Protein 4Y9M (pdb70)

Solvent-accessible surface area: 12572 Å² total; per-residue (Å²): 157,54,83,38,44,58,4,132,99,0,36,149,52,117,18,18,33,4,11,0,21,0,5,9,30,6,179,37,60,81,36,45,0,1,24,3,41,12,15,22,115,26,103,218,130,32,81,30,142,24,123,135,10,31,80,74,0,71,200,37,59,24,7,12,51,1,4,56,41,10,4,124,75,0,19,141,15,0,19,73,63,16,63,53,2,79,101,30,8,33,0,7,4,79,10,10,39,63,0,2,105,68,48,36,1,5,92,11,0,133,82,3,36,84,38,10,63,137,71,28,10,27,0,17,0,21,4,40,19,155,15,0,84,100,43,64,149,59,8,62,136,0,5,95,51,1,52,90,43,36,0,79,0,0,0,29,110,32,30,54,44,166,71,13,21,41,72,2,129,136,9,115,7,32,8,0,10,0,62,90,38,54,0,47,126,7,66,141,56,128,118,5,11,118,54,2,62,26,5,28,112,4,4,78,145,44,134,15,53,6,7,0,38,17,0,87,52,72,105,17,76,79,51,1,30,83,80,52,4,50,40,1,10,5,119,62,32,15,140,28,24,50,45,142,47,0,28,71,36,4,70,83,32,74,73,160

B-factor: mean 22.22, std 8.33, range [10.98, 73.16]

Secondary structure (DSSP, 8-state):
--HHHHHHHHHHTT-EEEEEEEEEETT--S--EEEEEEEEEETTTEEE-GGGTHHHHHHHT-HHHHHHHHH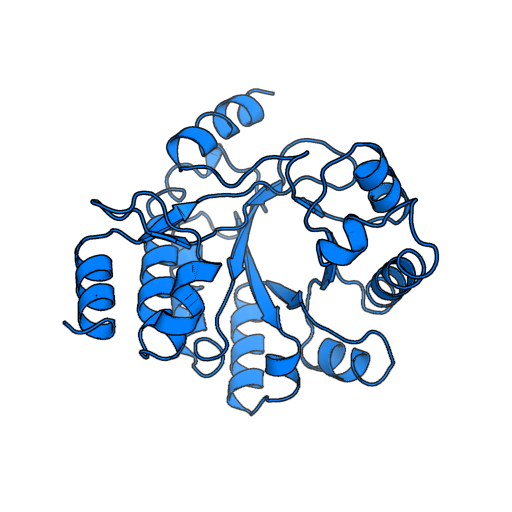HHHHHHHTT-GGGS-TTEEEEEE--TGGGGSSHHHHHHHHHHHTS-TTSEEEEEEEEHHHHHT--HHHHHHHHHHHHHT-EEEEES---SHHHHHHHHHTT--EEEEPHHHHTTTTT-HHHHHHHHHHHHHHHHHT-EEEE----SHHHHHHHHHTT--EE-STTT---B-HHHHHHHHHHHHH-

GO terms:
  GO:0071111 cyclic-guanylate-specific phosphodiesterase activity (F, IDA)

CATH classification: 3.20.20.450

Structure (mmCIF, N/CA/C/O backbone):
data_4Y9M
#
_entry.id   4Y9M
#
_cell.length_a   64.340
_cell.length_b   64.340
_cell.length_c   134.000
_cell.angle_alpha   90.00
_cell.angle_beta   90.00
_cell.angle_gamma   90.00
#
_symmetry.space_group_name_H-M   'P 43 21 2'
#
loop_
_entity.id
_entity.type
_entity.pdbx_description
1 polymer PA3825-EAL
2 non-polymer 'PHOSPHATE ION'
3 water water
#
loop_
_atom_site.group_PDB
_atom_site.id
_atom_site.type_symbol
_atom_site.label_atom_id
_atom_site.label_alt_id
_atom_site.label_comp_id
_atom_site.label_asym_id
_atom_site.label_entity_id
_atom_site.label_seq_id
_atom_site.pdbx_PDB_ins_code
_atom_site.Cartn_x
_atom_site.Cartn_y
_atom_site.Cartn_z
_atom_site.occupancy
_atom_site.B_iso_or_equiv
_atom_site.auth_seq_id
_atom_site.auth_comp_id
_atom_site.auth_asym_id
_atom_site.auth_atom_id
_atom_site.pdbx_PDB_model_num
ATOM 1 N N . ALA A 1 5 ? -40.302 33.378 31.857 1.00 47.13 5 ALA A N 1
ATOM 2 C CA . ALA A 1 5 ? -38.783 33.431 31.945 1.00 45.78 5 ALA A CA 1
ATOM 3 C C . ALA A 1 5 ? -38.149 32.350 31.083 1.00 45.35 5 ALA A C 1
ATOM 4 O O . ALA A 1 5 ? -38.342 31.138 31.339 1.00 41.69 5 ALA A O 1
ATOM 6 N N . SER A 1 6 ? -37.391 32.770 30.073 1.00 38.66 6 SER A N 1
ATOM 7 C CA . SER A 1 6 ? -36.863 31.838 29.106 1.00 35.76 6 SER A CA 1
ATOM 8 C C . SER A 1 6 ? -35.374 31.924 29.235 1.00 32.92 6 SER A C 1
ATOM 9 O O . SER A 1 6 ? -34.803 32.948 28.884 1.00 31.35 6 SER A O 1
ATOM 12 N N . PRO A 1 7 ? -34.742 30.850 29.729 1.00 27.98 7 PRO A N 1
ATOM 13 C CA . PRO A 1 7 ? -33.302 30.753 29.734 1.00 26.65 7 PRO A CA 1
ATOM 14 C C . PRO A 1 7 ? -32.671 31.034 28.368 1.00 22.88 7 PRO A C 1
ATOM 15 O O . PRO A 1 7 ? -31.648 31.726 28.267 1.00 21.82 7 PRO A O 1
ATOM 19 N N . SER A 1 8 ? -33.280 30.525 27.291 1.00 22.37 8 SER A N 1
ATOM 20 C CA . SER A 1 8 ? -32.737 30.742 25.951 1.00 20.62 8 SER A CA 1
ATOM 21 C C . SER A 1 8 ? -32.848 32.207 25.561 1.00 21.51 8 SER A C 1
ATOM 22 O O . SER A 1 8 ? -31.902 32.735 24.985 1.00 21.35 8 SER A O 1
ATOM 25 N N . SER A 1 9 ? -33.962 32.867 25.881 1.00 24.75 9 SER A N 1
ATOM 26 C CA . SER A 1 9 ? -34.029 34.325 25.574 1.00 26.23 9 SER A CA 1
ATOM 27 C C . SER A 1 9 ? -33.042 35.146 26.434 1.00 25.58 9 SER A C 1
ATOM 28 O O . SER A 1 9 ? -32.483 36.131 25.959 1.00 24.75 9 SER A O 1
ATOM 31 N N . GLU A 1 10 ? -32.832 34.732 27.670 1.00 24.19 10 GLU A N 1
ATOM 32 C CA . GLU A 1 10 ? -31.808 35.340 28.539 1.00 22.79 10 GLU A CA 1
ATOM 33 C C . GLU A 1 10 ? -30.411 35.220 27.946 1.00 21.41 10 GLU A C 1
ATOM 34 O O . GLU A 1 10 ? -29.657 36.179 27.955 1.00 20.09 10 GLU A O 1
ATOM 40 N N . LEU A 1 11 ? -30.065 34.067 27.376 1.00 18.82 11 LEU A N 1
ATOM 41 C CA . LEU A 1 11 ? -28.759 33.963 26.745 1.00 19.06 11 LEU A CA 1
ATOM 42 C C . LEU A 1 11 ? -28.628 34.895 25.541 1.00 18.86 11 LEU A C 1
ATOM 43 O O . LEU A 1 11 ? -27.588 35.513 25.344 1.00 18.63 11 LEU A O 1
ATOM 48 N N . ARG A 1 12 ? -29.717 35.009 24.754 1.00 20.54 12 ARG A N 1
ATOM 49 C CA . ARG A 1 12 ? -29.715 35.920 23.577 1.00 20.72 12 ARG A CA 1
ATOM 50 C C . ARG A 1 12 ? -29.583 37.394 24.035 1.00 20.25 12 ARG A C 1
ATOM 51 O O . ARG A 1 12 ? -28.810 38.140 23.433 1.00 20.80 12 ARG A O 1
ATOM 59 N N . ARG A 1 13 ? -30.252 37.730 25.120 1.00 21.32 13 ARG A N 1
ATOM 60 C CA . ARG A 1 13 ? -30.194 39.103 25.709 1.00 21.47 13 ARG A CA 1
ATOM 61 C C . ARG A 1 13 ? -28.764 39.407 26.129 1.00 22.73 13 ARG A C 1
ATOM 62 O O . ARG A 1 13 ? -28.209 40.479 25.809 1.00 24.50 13 ARG A O 1
ATOM 70 N N . ALA A 1 14 ? -28.186 38.481 26.861 1.00 19.60 14 ALA A N 1
ATOM 71 C CA . ALA A 1 14 ? -26.823 38.604 27.302 1.00 17.74 14 ALA A CA 1
ATOM 72 C C . ALA A 1 14 ? -25.844 38.810 26.145 1.00 18.69 14 ALA A C 1
ATOM 73 O O . ALA A 1 14 ? -24.963 39.633 26.237 1.00 20.59 14 ALA A O 1
ATOM 75 N N . LEU A 1 15 ? -25.995 38.023 25.075 1.00 18.00 15 LEU A N 1
ATOM 76 C CA . LEU A 1 15 ? -25.101 38.093 23.904 1.00 19.12 15 LEU A CA 1
ATOM 77 C C . LEU A 1 15 ? -25.219 39.465 23.239 1.00 21.48 15 LEU A C 1
ATOM 78 O O . LEU A 1 15 ? -24.230 40.103 22.995 1.00 24.01 15 LEU A O 1
ATOM 83 N N . GLU A 1 16 ? -26.450 39.939 23.085 1.00 22.10 16 GLU A N 1
ATOM 84 C CA . GLU A 1 16 ? -26.699 41.265 22.491 1.00 27.13 16 GLU A CA 1
ATOM 85 C C . GLU A 1 16 ? -26.123 42.402 23.355 1.00 26.59 16 GLU A C 1
ATOM 86 O O . GLU A 1 16 ? -25.644 43.411 22.826 1.00 30.58 16 GLU A O 1
ATOM 92 N N . ALA A 1 17 ? -26.147 42.223 24.664 1.00 25.85 17 ALA A N 1
ATOM 93 C CA . ALA A 1 17 ? -25.633 43.182 25.609 1.00 23.78 17 ALA A CA 1
ATOM 94 C C . ALA A 1 17 ? -24.108 43.045 25.867 1.00 23.44 17 ALA A C 1
ATOM 95 O O . ALA A 1 17 ? -23.634 43.726 26.770 1.00 25.69 17 ALA A O 1
ATOM 97 N N . ASN A 1 18 ? -23.407 42.153 25.157 1.00 23.58 18 ASN A N 1
ATOM 98 C CA . ASN A 1 18 ? -21.959 41.979 25.236 1.00 25.49 18 ASN A CA 1
ATOM 99 C C . ASN A 1 18 ? -21.531 41.574 26.639 1.00 24.67 18 ASN A C 1
ATOM 100 O O . ASN A 1 18 ? -20.570 42.059 27.159 1.00 24.81 18 ASN A O 1
ATOM 105 N N . GLU A 1 19 ? -22.295 40.683 27.244 1.00 20.93 19 GLU A N 1
ATOM 106 C CA . GLU A 1 19 ? -21.935 40.195 28.581 1.00 19.82 19 GLU A CA 1
ATOM 107 C C . GLU A 1 19 ? -21.019 38.973 28.577 1.00 20.01 19 GLU A C 1
ATOM 108 O O . GLU A 1 19 ? -20.565 38.566 29.651 1.00 19.84 19 GLU A O 1
ATOM 114 N N . PHE A 1 20 ? -20.789 38.360 27.420 1.00 18.61 20 PHE A N 1
ATOM 115 C CA . PHE A 1 20 ? -19.852 37.252 27.294 1.00 17.53 20 PHE A CA 1
ATOM 116 C C . PHE A 1 20 ? -18.493 37.835 26.937 1.00 18.73 20 PHE A C 1
ATOM 117 O O . PHE A 1 20 ? -18.347 38.474 25.888 1.00 21.60 20 PHE A O 1
ATOM 125 N N . ILE A 1 21 ? -17.534 37.655 27.844 1.00 16.85 21 ILE A N 1
ATOM 126 C CA . ILE A 1 21 ? -16.229 38.321 27.836 1.00 17.84 21 ILE A CA 1
ATOM 127 C C . ILE A 1 21 ? -15.109 37.288 27.713 1.00 16.62 21 ILE A C 1
ATOM 128 O O . ILE A 1 21 ? -15.128 36.241 28.363 1.00 16.80 21 ILE A O 1
ATOM 133 N N . PRO A 1 22 ? -14.097 37.544 26.887 1.00 14.17 22 PRO A N 1
ATOM 134 C CA . PRO A 1 22 ? -12.951 36.684 26.880 1.00 14.20 22 PRO A CA 1
ATOM 135 C C . PRO A 1 22 ? -12.040 36.882 28.083 1.00 14.03 22 PRO A C 1
ATOM 136 O O . PRO A 1 22 ? -11.738 38.035 28.468 1.00 16.03 22 PRO A O 1
ATOM 140 N N . TYR A 1 23 ? -11.682 35.786 28.709 1.00 12.62 23 TYR A N 1
ATOM 141 C CA . TYR A 1 23 ? -10.653 35.781 29.748 1.00 14.94 23 TYR A CA 1
ATOM 142 C C . TYR A 1 23 ? -9.487 34.997 29.161 1.00 14.91 23 TYR A C 1
ATOM 143 O O . TYR A 1 23 ? -9.705 34.024 28.393 1.00 15.96 23 TYR A O 1
ATOM 152 N N . TYR A 1 24 ? -8.285 35.403 29.459 1.00 13.20 24 TYR A N 1
ATOM 153 C CA . TYR A 1 24 ? -7.077 34.930 28.820 1.00 12.73 24 TYR A CA 1
ATOM 154 C C . TYR A 1 24 ? -6.192 34.206 29.832 1.00 13.32 24 TYR A C 1
ATOM 155 O O . TYR A 1 24 ? -5.700 34.793 30.810 1.00 14.99 24 TYR A O 1
ATOM 164 N N . GLN A 1 25 ? -5.968 32.921 29.584 1.00 13.07 25 GLN A N 1
ATOM 165 C CA . GLN A 1 25 ? -5.134 32.113 30.450 1.00 14.52 25 GLN A CA 1
ATOM 166 C C . GLN A 1 25 ? -3.805 31.852 29.788 1.00 14.90 25 GLN A C 1
ATOM 167 O O . GLN A 1 25 ? -3.744 31.235 28.702 1.00 13.17 25 GLN A O 1
ATOM 173 N N . PRO A 1 26 ? -2.698 32.217 30.447 1.00 13.33 26 PRO A N 1
ATOM 174 C CA . PRO A 1 26 ? -1.406 32.120 29.782 1.00 14.47 26 PRO A CA 1
ATOM 175 C C . PRO A 1 26 ? -0.883 30.670 29.638 1.00 15.00 26 PRO A C 1
ATOM 176 O O . PRO A 1 26 ? -1.121 29.805 30.516 1.00 14.72 26 PRO A O 1
ATOM 180 N N A LEU A 1 27 ? -0.184 30.408 28.531 0.50 14.93 27 LEU A N 1
ATOM 181 N N B LEU A 1 27 ? -0.135 30.453 28.553 0.50 13.98 27 LEU A N 1
ATOM 182 C CA A LEU A 1 27 ? 0.569 29.175 28.345 0.50 16.02 27 LEU A CA 1
ATOM 183 C CA B LEU A 1 27 ? 0.568 29.220 28.258 0.50 14.24 27 LEU A CA 1
ATOM 184 C C A LEU A 1 27 ? 2.050 29.473 28.376 0.50 15.45 27 LEU A C 1
ATOM 185 C C B LEU A 1 27 ? 2.063 29.479 28.360 0.50 14.56 27 LEU A C 1
ATOM 186 O O A LEU A 1 27 ? 2.513 30.441 27.728 0.50 15.54 27 LEU A O 1
ATOM 187 O O B LEU A 1 27 ? 2.554 30.451 27.744 0.50 14.88 27 LEU A O 1
ATOM 196 N N . SER A 1 28 ? 2.782 28.639 29.112 1.00 14.83 28 SER A N 1
ATOM 197 C CA . SER A 1 28 ? 4.223 28.759 29.319 1.00 16.85 28 SER A CA 1
ATOM 198 C C . SER A 1 28 ? 4.946 27.591 28.690 1.00 15.85 28 SER A C 1
ATOM 199 O O . SER A 1 28 ? 4.411 26.479 28.600 1.00 14.11 28 SER A O 1
ATOM 202 N N . PRO A 1 29 ? 6.189 27.816 28.210 1.00 15.39 29 PRO A N 1
ATOM 203 C CA . PRO A 1 29 ? 6.952 26.662 27.773 1.00 16.97 29 PRO A CA 1
ATOM 204 C C . PRO A 1 29 ? 7.252 25.721 28.898 1.00 17.95 29 PRO A C 1
ATOM 205 O O . PRO A 1 29 ? 7.414 26.145 30.045 1.00 20.07 29 PRO A O 1
ATOM 209 N N . GLY A 1 30 ? 7.347 24.432 28.580 1.00 19.55 30 GLY A N 1
ATOM 210 C CA . GLY A 1 30 ? 7.676 23.450 29.623 1.00 20.73 30 GLY A CA 1
ATOM 211 C C . GLY A 1 30 ? 8.964 23.765 30.355 1.00 21.70 30 GLY A C 1
ATOM 212 O O . GLY A 1 30 ? 9.027 23.585 31.561 1.00 23.45 30 GLY A O 1
ATOM 213 N N . GLN A 1 31 ? 9.929 24.296 29.622 1.00 22.15 31 GLN A N 1
ATOM 214 C CA . GLN A 1 31 ? 11.251 24.679 30.203 1.00 25.27 31 GLN A CA 1
ATOM 215 C C . GLN A 1 31 ? 11.285 26.113 30.772 1.00 27.14 31 GLN A C 1
ATOM 216 O O . GLN A 1 31 ? 12.356 26.588 31.156 1.00 29.59 31 GLN A O 1
ATOM 222 N N . GLY A 1 32 ? 10.129 26.747 30.894 1.00 26.93 32 GLY A N 1
ATOM 223 C CA . GLY A 1 32 ? 10.024 28.085 31.441 1.00 25.63 32 GLY A CA 1
ATOM 224 C C . GLY A 1 32 ? 10.322 29.146 30.411 1.00 27.23 32 GLY A C 1
ATOM 225 O O . GLY A 1 32 ? 10.691 28.859 29.263 1.00 33.27 32 GLY A O 1
ATOM 226 N N . GLY A 1 33 ? 10.074 30.380 30.804 1.00 26.99 33 GLY A N 1
ATOM 227 C CA . GLY A 1 33 ? 10.343 31.521 29.967 1.00 26.92 33 GLY A CA 1
ATOM 228 C C . GLY A 1 33 ? 9.075 32.301 29.724 1.00 23.99 33 GLY A C 1
ATOM 229 O O . GLY A 1 33 ? 8.065 32.122 30.341 1.00 25.77 33 GLY A O 1
ATOM 230 N N . ARG A 1 34 ? 9.206 33.219 28.793 1.00 25.50 34 ARG A N 1
ATOM 231 C CA . ARG A 1 34 ? 8.162 34.080 28.385 1.00 25.09 34 ARG A CA 1
ATOM 232 C C . ARG A 1 34 ? 6.936 33.261 27.928 1.00 22.35 34 ARG A C 1
ATOM 233 O O . ARG A 1 34 ? 7.088 32.192 27.290 1.00 21.66 34 ARG A O 1
ATOM 241 N N . TRP A 1 35 ? 5.743 33.780 28.213 1.00 19.94 35 TRP A N 1
ATOM 242 C CA . TRP A 1 35 ? 4.501 33.133 27.697 1.00 18.58 35 TRP A CA 1
ATOM 243 C C . TRP A 1 35 ? 4.548 32.978 26.190 1.00 17.98 35 TRP A C 1
ATOM 244 O O . TRP A 1 35 ? 5.024 33.857 25.485 1.00 19.95 35 TRP A O 1
ATOM 255 N N . ILE A 1 36 ? 4.032 31.845 25.720 1.00 17.80 36 ILE A N 1
ATOM 256 C CA . ILE A 1 36 ? 4.032 31.550 24.299 1.00 17.82 36 ILE A CA 1
ATOM 257 C C . ILE A 1 36 ? 2.631 31.588 23.716 1.00 17.12 36 ILE A C 1
ATOM 258 O O . ILE A 1 36 ? 2.452 31.386 22.517 1.00 17.07 36 ILE A O 1
ATOM 263 N N . GLY A 1 37 ? 1.638 31.870 24.545 1.00 16.05 37 GLY A N 1
ATOM 264 C CA . GLY A 1 37 ? 0.269 31.950 24.054 1.00 15.77 37 GLY A CA 1
ATOM 265 C C . GLY A 1 37 ? -0.700 32.185 25.160 1.00 14.39 37 GLY A C 1
ATOM 266 O O . GLY A 1 37 ? -0.294 32.322 26.336 1.00 14.17 37 GLY A O 1
ATOM 267 N N . VAL A 1 38 ? -1.955 32.209 24.769 1.00 13.50 38 VAL A N 1
ATOM 268 C CA . VAL A 1 38 ? -3.093 32.214 25.716 1.00 14.15 38 VAL A CA 1
ATOM 269 C C . VAL A 1 38 ? -4.166 31.250 25.271 1.00 14.66 38 VAL A C 1
ATOM 270 O O . VAL A 1 38 ? -4.330 31.018 24.046 1.00 13.76 38 VAL A O 1
ATOM 274 N N A GLU A 1 39 ? -4.939 30.746 26.224 0.50 12.68 39 GLU A N 1
ATOM 275 N N B GLU A 1 39 ? -4.908 30.697 26.231 0.50 12.74 39 GLU A N 1
ATOM 276 C CA A GLU A 1 39 ? -6.160 30.040 25.937 0.50 13.53 39 GLU A CA 1
ATOM 277 C CA B GLU A 1 39 ? -6.171 30.035 25.982 0.50 13.64 39 GLU A CA 1
ATOM 278 C C A GLU A 1 39 ? -7.306 30.969 26.363 0.50 12.85 39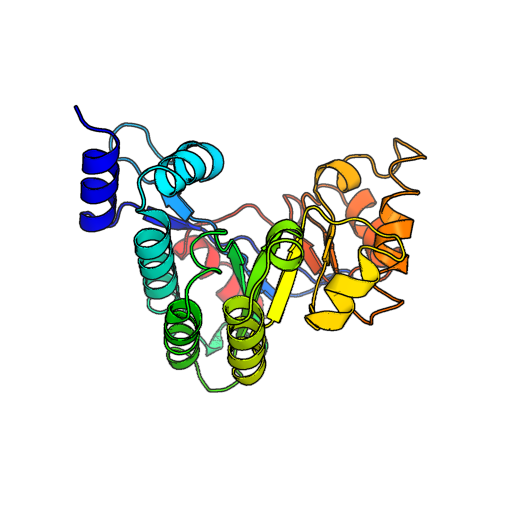 GLU A C 1
ATOM 279 C C B GLU A 1 39 ? -7.212 31.114 26.275 0.50 12.66 39 GLU A C 1
ATOM 280 O O A GLU A 1 39 ? -7.340 31.476 27.516 0.50 12.98 39 GLU A O 1
ATOM 281 O O B GLU A 1 39 ? -7.062 31.899 27.251 0.50 11.91 39 GLU A O 1
ATOM 292 N N . VAL A 1 40 ? -8.243 31.169 25.455 1.00 12.91 40 VAL A N 1
ATOM 293 C CA . VAL A 1 40 ? -9.353 32.044 25.656 1.00 13.97 40 VAL A CA 1
ATOM 294 C C . VAL A 1 40 ? -10.520 31.297 26.276 1.00 15.35 40 VAL A C 1
ATOM 295 O O . VAL A 1 40 ? -10.964 30.208 25.765 1.00 16.35 40 VAL A O 1
ATOM 299 N N A LEU A 1 41 ? -11.044 31.819 27.380 0.50 15.18 41 LEU A N 1
ATOM 300 N N B LEU A 1 41 ? -11.016 31.842 27.384 0.50 14.65 41 LEU A N 1
ATOM 301 C CA A LEU A 1 41 ? -12.162 31.194 28.095 0.50 17.98 41 LEU A CA 1
ATOM 302 C CA B LEU A 1 41 ? -12.150 31.303 28.120 0.50 16.91 41 LEU A CA 1
ATOM 303 C C A LEU A 1 41 ? -13.300 32.204 28.157 0.50 16.26 41 LEU A C 1
ATOM 304 C C B LEU A 1 41 ? -13.300 32.295 27.955 0.50 16.18 41 LEU A C 1
ATOM 305 O O A LEU A 1 41 ? -13.078 33.355 28.531 0.50 14.70 41 LEU A O 1
ATOM 306 O O B LEU A 1 41 ? -13.091 33.531 27.894 0.50 14.47 41 LEU A O 1
ATOM 315 N N . MET A 1 42 ? -14.516 31.784 27.809 1.00 15.30 42 MET A N 1
ATOM 316 C CA . MET A 1 42 ? -15.682 32.625 27.786 1.00 16.09 42 MET A CA 1
ATOM 317 C C . MET A 1 42 ? -16.311 32.759 29.186 1.00 18.02 42 MET A C 1
ATOM 318 O O . MET A 1 42 ? -16.877 31.757 29.674 1.00 20.30 42 MET A O 1
ATOM 323 N N . ARG A 1 43 ? -16.280 33.952 29.766 1.00 15.41 43 ARG A N 1
ATOM 324 C CA . ARG A 1 43 ? -17.022 34.206 31.006 1.00 16.66 43 ARG A CA 1
ATOM 325 C C . ARG A 1 43 ? -18.246 35.038 30.756 1.00 17.78 43 ARG A C 1
ATOM 326 O O . ARG A 1 43 ? -18.331 35.802 29.788 1.00 17.52 43 ARG A O 1
ATOM 334 N N . TRP A 1 44 ? -19.221 34.911 31.643 1.00 16.45 44 TRP A N 1
ATOM 335 C CA . TRP A 1 44 ? -20.414 35.741 31.607 1.00 16.40 44 TRP A CA 1
ATOM 336 C C . TRP A 1 44 ? -20.347 36.722 32.723 1.00 16.59 44 TRP A C 1
ATOM 337 O O . TRP A 1 44 ? -20.389 36.346 33.909 1.00 16.79 44 TRP A O 1
ATOM 348 N N . ARG A 1 45 ? -20.235 37.990 32.381 1.00 16.68 45 ARG A N 1
ATOM 349 C CA . ARG A 1 45 ? -20.200 39.039 33.365 1.00 17.38 45 ARG A CA 1
ATOM 350 C C . ARG A 1 45 ? -21.613 39.477 33.528 1.00 19.09 45 ARG A C 1
ATOM 351 O O . ARG A 1 45 ? -22.135 40.348 32.801 1.00 18.81 45 ARG A O 1
ATOM 359 N N . HIS A 1 46 ? -22.277 38.828 34.468 1.00 18.11 46 HIS A N 1
ATOM 360 C CA . HIS A 1 46 ? -23.693 39.015 34.681 1.00 18.99 46 HIS A CA 1
ATOM 361 C C . HIS A 1 46 ? -23.866 40.138 35.686 1.00 19.92 46 HIS A C 1
ATOM 362 O O . HIS A 1 46 ? -23.237 40.175 36.728 1.00 19.62 46 HIS A O 1
ATOM 369 N N . PRO A 1 47 ? -24.700 41.093 35.342 1.00 23.57 47 PRO A N 1
ATOM 370 C CA . PRO A 1 47 ? -24.783 42.273 36.209 1.00 24.98 47 PRO A CA 1
ATOM 371 C C . PRO A 1 47 ? -25.246 42.044 37.642 1.00 25.78 47 PRO A C 1
ATOM 372 O O . PRO A 1 47 ? -24.962 42.861 38.519 1.00 27.31 47 PRO A O 1
ATOM 376 N N . ARG A 1 48 ? -26.055 41.013 37.857 1.00 23.86 48 ARG A N 1
ATOM 377 C CA . ARG A 1 48 ? -26.552 40.639 39.189 1.00 25.86 48 ARG A CA 1
ATOM 378 C C . ARG A 1 48 ? -25.775 39.489 39.855 1.00 23.89 48 ARG A C 1
ATOM 379 O O . ARG A 1 48 ? -25.508 39.524 41.046 1.00 26.48 48 ARG A O 1
ATOM 387 N N . GLU A 1 49 ? -25.437 38.454 39.082 1.00 21.64 49 GLU A N 1
ATOM 388 C CA . GLU A 1 49 ? -24.776 37.267 39.611 1.00 21.38 49 GLU A CA 1
ATOM 389 C C . GLU A 1 49 ? -23.265 37.423 39.755 1.00 20.54 49 GLU A C 1
ATOM 390 O O . GLU A 1 49 ? -22.593 36.641 40.449 1.00 19.92 49 GLU A O 1
ATOM 396 N N . GLY A 1 50 ? -22.691 38.378 39.042 1.00 19.40 50 GLY A N 1
ATOM 397 C CA . GLY A 1 50 ? -21.267 38.490 38.930 1.00 18.49 50 GLY A CA 1
ATOM 398 C C . GLY A 1 50 ? -20.683 37.643 37.835 1.00 18.74 50 GLY A C 1
ATOM 399 O O . GLY A 1 50 ? -21.363 37.304 36.827 1.00 18.38 50 GLY A O 1
ATOM 400 N N . LEU A 1 51 ? -19.404 37.301 37.993 1.00 17.65 51 LEU A N 1
ATOM 401 C CA . LEU A 1 51 ? -18.671 36.649 36.923 1.00 17.84 51 LEU A CA 1
ATOM 402 C C . LEU A 1 51 ? -18.902 35.125 37.008 1.00 17.48 51 LEU A C 1
ATOM 403 O O . LEU A 1 51 ? -18.569 34.443 38.027 1.00 19.66 51 LEU A O 1
ATOM 408 N N . ILE A 1 52 ? -19.523 34.594 35.944 1.00 16.24 52 ILE A N 1
ATOM 409 C CA . ILE A 1 52 ? -19.865 33.170 35.865 1.00 15.71 52 ILE A CA 1
ATOM 410 C C . ILE A 1 52 ? -18.919 32.431 34.906 1.00 15.70 52 ILE A C 1
ATOM 411 O O . ILE A 1 52 ? -18.775 32.856 33.743 1.00 15.80 52 ILE A O 1
ATOM 416 N N . ARG A 1 53 ? -18.337 31.330 35.337 1.00 15.48 53 ARG A N 1
ATOM 417 C CA . ARG A 1 53 ? -17.410 30.518 34.547 1.00 15.88 53 ARG A CA 1
ATOM 418 C C . ARG A 1 53 ? -18.155 29.619 33.524 1.00 14.92 53 ARG A C 1
ATOM 419 O O . ARG A 1 53 ? -19.303 29.258 33.766 1.00 15.21 53 ARG A O 1
ATOM 427 N N . PRO A 1 54 ? -17.472 29.288 32.419 1.00 16.68 54 PRO A N 1
ATOM 428 C CA . PRO A 1 54 ? -18.150 28.679 31.267 1.00 16.05 54 PRO A CA 1
ATOM 429 C C . PRO A 1 54 ? -18.739 27.327 31.577 1.00 15.94 54 PRO A C 1
ATOM 430 O O . PRO A 1 54 ? -19.807 26.985 31.050 1.00 16.10 54 PRO A O 1
ATOM 434 N N . ASP A 1 55 ? -18.162 26.542 32.493 1.00 16.32 55 ASP A N 1
ATOM 435 C CA . ASP A 1 55 ? -18.763 25.249 32.777 1.00 18.35 55 ASP A CA 1
ATOM 436 C C . ASP A 1 55 ? -20.180 25.375 33.358 1.00 16.53 55 ASP A C 1
ATOM 437 O O . ASP A 1 55 ? -20.896 24.399 33.409 1.00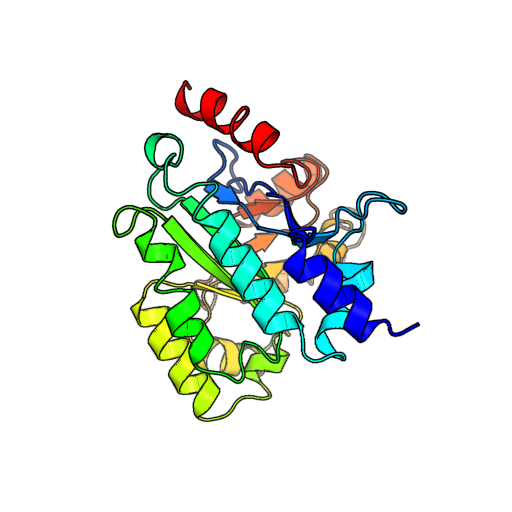 17.46 55 ASP A O 1
ATOM 442 N N . LEU A 1 56 ? -20.573 26.550 33.832 1.00 15.57 56 LEU A N 1
ATOM 443 C CA . LEU A 1 56 ? -21.862 26.782 34.485 1.00 15.56 56 LEU A CA 1
ATOM 444 C C . LEU A 1 56 ? -22.958 27.193 33.460 1.00 14.92 56 LEU A C 1
ATOM 445 O O . LEU A 1 56 ? -24.100 27.262 33.801 1.00 15.86 56 LEU A O 1
ATOM 450 N N . PHE A 1 57 ? -22.574 27.529 32.219 1.00 15.26 57 PHE A N 1
ATOM 451 C CA . PHE A 1 57 ? -23.581 27.905 31.214 1.00 15.54 57 PHE A CA 1
ATOM 452 C C . PHE A 1 57 ? -23.349 27.390 29.782 1.00 16.11 57 PHE A C 1
ATOM 453 O O . PHE A 1 57 ? -24.331 27.394 29.000 1.00 16.38 57 PHE A O 1
ATOM 461 N N . ILE A 1 58 ? -22.113 27.000 29.445 1.00 14.41 58 ILE A N 1
ATOM 462 C CA . ILE A 1 58 ? -21.838 26.561 28.046 1.00 14.76 58 ILE A CA 1
ATOM 463 C C . ILE A 1 58 ? -22.668 25.360 27.724 1.00 15.74 58 ILE A C 1
ATOM 464 O O . ILE A 1 58 ? -23.294 25.309 26.643 1.00 15.13 58 ILE A O 1
ATOM 469 N N . PRO A 1 59 ? -22.763 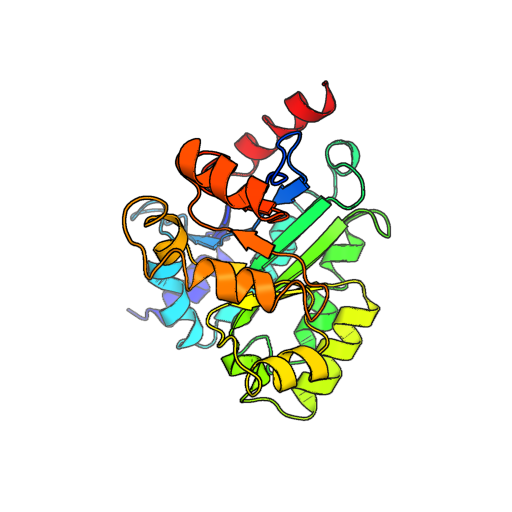24.356 28.602 1.00 15.99 59 PRO A N 1
ATOM 470 C CA . PRO A 1 59 ? -23.612 23.223 28.232 1.00 16.24 59 PRO A CA 1
ATOM 471 C C . PRO A 1 59 ? -25.066 23.587 27.896 1.00 17.83 59 PRO A C 1
ATOM 472 O O . PRO A 1 59 ? -25.643 23.061 26.913 1.00 17.25 59 PRO A O 1
ATOM 476 N N . PHE A 1 60 ? -25.687 24.449 28.684 1.00 14.50 60 PHE A N 1
ATOM 477 C CA . PHE A 1 60 ? -26.990 24.919 28.377 1.00 15.80 60 PHE A CA 1
ATOM 478 C C . PHE A 1 60 ? -27.023 25.716 27.040 1.00 14.82 60 PHE A C 1
ATOM 479 O O . PHE A 1 60 ? -27.992 25.522 26.251 1.00 15.44 60 PHE A O 1
ATOM 487 N N . ALA A 1 61 ? -26.039 26.552 26.772 1.00 14.58 61 ALA A N 1
ATOM 488 C CA . ALA A 1 61 ? -25.998 27.316 25.523 1.00 15.49 61 ALA A CA 1
ATOM 489 C C . ALA A 1 61 ? -25.918 26.370 24.329 1.00 16.35 61 ALA A C 1
ATOM 490 O O . ALA A 1 61 ? -26.508 26.683 23.291 1.00 16.82 61 ALA A O 1
ATOM 492 N N . GLU A 1 62 ? -25.201 25.258 24.459 1.00 14.63 62 GLU A N 1
ATOM 493 C CA . GLU A 1 62 ? -25.152 24.236 23.385 1.00 17.43 62 GLU A CA 1
ATOM 494 C C . GLU A 1 62 ? -26.572 23.676 23.159 1.00 17.58 62 GLU A C 1
ATOM 495 O O . GLU A 1 62 ? -27.064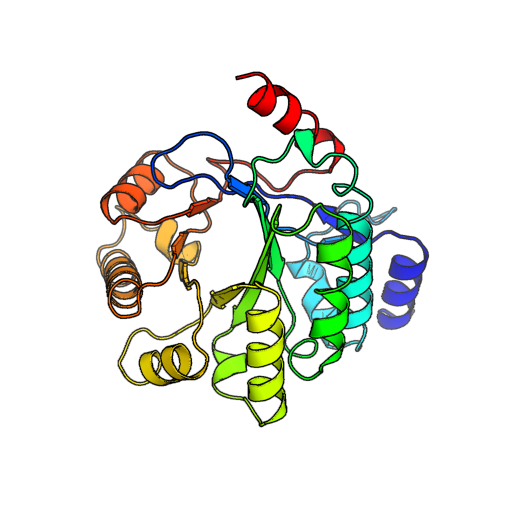 23.575 21.990 1.00 18.19 62 GLU A O 1
ATOM 501 N N . ARG A 1 63 ? -27.283 23.281 24.221 1.00 16.88 63 ARG A N 1
ATOM 502 C CA . ARG A 1 63 ? -28.644 22.801 24.100 1.00 17.40 63 ARG A CA 1
ATOM 503 C C . ARG A 1 63 ? -29.562 23.822 23.448 1.00 17.18 63 ARG A C 1
ATOM 504 O O . ARG A 1 63 ? -30.441 23.451 22.708 1.00 17.22 63 ARG A O 1
ATOM 512 N N A SER A 1 64 ? -29.363 25.098 23.777 0.50 17.17 64 SER A N 1
ATOM 513 N N B SER A 1 64 ? -29.354 25.096 23.769 0.50 16.39 64 SER A N 1
ATOM 514 C CA A SER A 1 64 ? -30.217 26.185 23.319 0.50 18.44 64 SER A CA 1
ATOM 515 C CA B SER A 1 64 ? -30.195 26.188 23.304 0.50 17.05 64 SER A CA 1
ATOM 516 C C A SER A 1 64 ? -30.058 26.484 21.827 0.50 18.70 64 SER A C 1
ATOM 517 C C B SER A 1 64 ? -30.049 26.495 21.826 0.50 17.85 64 SER A C 1
ATOM 518 O O A SER A 1 64 ? -30.949 27.109 21.240 0.50 19.53 64 SER A O 1
ATOM 519 O O B SER A 1 64 ? -30.934 27.138 21.249 0.50 18.60 64 SER A O 1
ATOM 524 N N . GLY A 1 65 ? -28.938 26.063 21.257 1.00 18.92 65 GLY A N 1
ATOM 525 C CA . GLY A 1 65 ? -28.572 26.345 19.876 1.00 18.92 65 GLY A CA 1
ATOM 526 C C . GLY A 1 65 ? -27.812 27.638 19.697 1.00 20.90 65 GLY A C 1
ATOM 527 O O . GLY A 1 65 ? -27.731 28.117 18.556 1.00 22.39 65 GLY A O 1
ATOM 528 N N . LEU A 1 66 ? -27.253 28.224 20.760 1.00 17.55 66 LEU A N 1
ATOM 529 C CA . LEU A 1 66 ? -26.637 29.575 20.717 1.00 18.70 66 LEU A CA 1
ATOM 530 C C . LEU A 1 66 ? -25.107 29.541 20.815 1.00 18.42 66 LEU A C 1
ATOM 531 O O . LEU A 1 66 ? -24.422 30.576 20.788 1.00 17.69 66 LEU A O 1
ATOM 536 N N . ILE A 1 67 ? -24.532 28.346 20.966 1.00 18.79 67 ILE A N 1
ATOM 537 C CA . ILE A 1 67 ? -23.097 28.298 21.280 1.00 18.22 67 ILE A CA 1
ATOM 538 C C . ILE A 1 67 ? -22.286 28.837 20.111 1.00 17.19 67 ILE A C 1
ATOM 539 O O . ILE A 1 67 ? -21.250 29.465 20.354 1.00 18.11 67 ILE A O 1
ATOM 544 N N . VAL A 1 68 ? -22.713 28.634 18.867 1.00 17.04 68 VAL A N 1
ATOM 545 C CA . VAL A 1 68 ? -21.863 29.087 17.753 1.00 18.51 68 VAL A CA 1
ATOM 546 C C . VAL A 1 68 ? -21.859 30.624 17.652 1.00 19.15 68 VAL A C 1
ATOM 547 O O . VAL A 1 68 ? -20.792 31.217 17.612 1.00 18.46 68 VAL A O 1
ATOM 551 N N . PRO A 1 69 ? -23.030 31.275 17.700 1.00 17.34 69 PRO A N 1
ATOM 552 C CA . PRO A 1 69 ? -22.991 32.742 17.719 1.00 17.91 69 PRO A CA 1
ATOM 553 C C . PRO A 1 69 ? -22.201 33.298 18.929 1.00 16.64 69 PRO A C 1
ATOM 554 O O . PRO A 1 69 ? -21.540 34.367 18.867 1.00 18.73 69 PRO A O 1
ATOM 558 N N . MET A 1 70 ? -22.281 32.629 20.070 1.00 15.96 70 MET A N 1
ATOM 559 C CA . MET A 1 70 ? -21.518 33.092 21.199 1.00 16.15 70 MET A CA 1
ATOM 560 C C . MET A 1 70 ? -20.009 32.968 20.978 1.00 15.72 70 MET A C 1
ATOM 561 O O . MET A 1 70 ? -19.234 33.904 21.303 1.00 15.32 70 MET A O 1
ATOM 566 N N . THR A 1 71 ? -19.588 31.825 20.439 1.00 16.08 71 THR A N 1
ATOM 567 C CA . THR A 1 71 ? -18.173 31.596 20.133 1.00 14.77 71 THR A CA 1
ATOM 568 C C . THR A 1 71 ? -17.699 32.577 19.048 1.00 14.47 71 THR A C 1
ATOM 569 O O . THR A 1 71 ? -16.582 33.128 19.159 1.00 14.51 71 THR A O 1
ATOM 573 N N . ARG A 1 72 ? -18.546 32.844 18.066 1.00 14.98 72 ARG A N 1
ATOM 574 C CA . ARG A 1 72 ? -18.197 33.805 17.019 1.00 16.00 72 ARG A CA 1
ATOM 575 C C . ARG A 1 72 ? -17.959 35.184 17.611 1.00 15.55 72 ARG A C 1
ATOM 576 O O . ARG A 1 72 ? -16.974 35.860 17.308 1.00 16.39 72 ARG A O 1
ATOM 584 N N . ALA A 1 73 ? -18.872 35.625 18.457 1.00 15.59 73 ALA A N 1
ATOM 585 C CA . ALA A 1 73 ? -18.707 36.902 19.131 1.00 15.96 73 ALA A CA 1
ATOM 586 C C . ALA A 1 73 ? -17.438 36.961 19.973 1.00 15.02 73 ALA A C 1
ATOM 587 O O . ALA A 1 73 ? -16.750 37.975 20.024 1.00 15.56 73 ALA A O 1
ATOM 589 N N . LEU A 1 74 ? -17.124 35.874 20.639 1.00 14.02 74 LEU A N 1
ATOM 590 C CA . LEU A 1 74 ? -15.895 35.788 21.405 1.00 14.73 74 LEU A CA 1
ATOM 591 C C . LEU A 1 74 ? -14.651 35.961 20.528 1.00 14.46 74 LEU A C 1
ATOM 592 O O . LEU A 1 74 ? -13.720 36.729 20.871 1.00 15.66 74 LEU A O 1
ATOM 597 N N . MET A 1 75 ? -14.629 35.242 19.421 1.00 14.20 75 MET A N 1
ATOM 598 C CA . MET A 1 75 ? -13.501 35.348 18.462 1.00 14.37 75 MET A CA 1
ATOM 599 C C . MET A 1 75 ? -13.324 36.764 17.922 1.00 15.19 75 MET A C 1
ATOM 600 O O . MET A 1 75 ? -12.225 37.282 17.786 1.00 15.66 75 MET A O 1
ATOM 605 N N . ARG A 1 76 ? -14.446 37.403 17.641 1.00 14.40 76 ARG A N 1
ATOM 606 C CA . ARG A 1 76 ? -14.482 38.803 17.245 1.00 16.53 76 ARG A CA 1
ATOM 607 C C . ARG A 1 76 ? -13.959 39.766 18.307 1.00 15.88 76 ARG A C 1
ATOM 608 O O . ARG A 1 76 ? -13.170 40.670 18.019 1.00 17.60 76 ARG A O 1
ATOM 616 N N . GLN A 1 77 ? -14.335 39.541 19.564 1.00 15.30 77 GLN A N 1
ATOM 617 C CA . GLN A 1 77 ? -13.850 40.370 20.633 1.00 15.98 77 GLN A CA 1
ATOM 618 C C . GLN A 1 77 ? -12.337 40.162 20.801 1.00 16.00 77 GLN A C 1
ATOM 619 O O . GLN A 1 77 ? -11.629 41.116 21.096 1.00 16.11 77 GLN A O 1
ATOM 625 N N . VAL A 1 78 ? -11.841 38.932 20.624 1.00 14.47 78 VAL A N 1
ATOM 626 C CA . VAL A 1 78 ? -10.387 38.708 20.792 1.00 14.73 78 VAL A CA 1
ATOM 627 C C . VAL A 1 78 ? -9.611 39.475 19.718 1.00 15.61 78 VAL A C 1
ATOM 628 O O . VAL A 1 78 ? -8.546 40.061 19.970 1.00 16.04 78 VAL A O 1
ATOM 632 N N . ALA A 1 79 ? -10.130 39.471 18.490 1.00 15.98 79 ALA A N 1
ATOM 633 C CA . ALA A 1 79 ? -9.493 40.265 17.422 1.00 17.69 79 ALA A CA 1
ATOM 634 C C . ALA A 1 79 ? -9.441 41.719 17.746 1.00 17.32 79 ALA A C 1
ATOM 635 O O . ALA A 1 79 ? -8.406 42.336 17.552 1.00 19.44 79 ALA A O 1
ATOM 637 N N A GLU A 1 80 ? -10.527 42.274 18.282 0.50 16.67 80 GLU A N 1
ATOM 638 N N B GLU A 1 80 ? -10.539 42.277 18.250 0.50 17.07 80 GLU A N 1
ATOM 639 C CA A GLU A 1 80 ? -10.588 43.683 18.689 0.50 17.77 80 GLU A CA 1
ATOM 640 C CA B GLU A 1 80 ? -10.576 43.667 18.697 0.50 18.47 80 GLU A CA 1
ATOM 641 C C A GLU A 1 80 ? -9.676 44.001 19.901 0.50 18.08 80 GLU A C 1
ATOM 642 C C B GLU A 1 80 ? -9.533 43.905 19.811 0.50 18.67 80 GLU A C 1
ATOM 643 O O A GLU A 1 80 ? -9.103 45.096 20.007 0.50 18.36 80 GLU A O 1
ATOM 644 O O B GLU A 1 80 ? -8.685 44.787 19.724 0.50 19.22 80 GLU A O 1
ATOM 655 N N . ASP A 1 81 ? -9.547 43.037 20.804 1.00 17.12 81 ASP A N 1
ATOM 656 C CA . ASP A 1 81 ? -8.702 43.184 21.989 1.00 17.00 81 ASP A CA 1
ATOM 657 C C . ASP A 1 81 ? -7.215 43.127 21.698 1.00 19.21 81 ASP A C 1
ATOM 658 O O . ASP A 1 81 ? -6.463 43.890 22.289 1.00 19.74 81 ASP A O 1
ATOM 663 N N . LEU A 1 82 ? -6.796 42.217 20.815 1.00 18.35 82 LEU A N 1
ATOM 664 C CA . LEU A 1 82 ? -5.358 41.932 20.631 1.00 19.16 82 LEU A CA 1
ATOM 665 C C . LEU A 1 82 ? -4.754 42.294 19.274 1.00 20.79 82 LEU A C 1
ATOM 666 O O . LEU A 1 82 ? -3.567 42.434 19.183 1.00 21.35 82 LEU A O 1
ATOM 671 N N . GLY A 1 83 ? -5.589 42.524 18.268 1.00 23.50 83 GLY A N 1
ATOM 672 C CA . GLY A 1 83 ? -5.096 42.756 16.899 1.00 22.77 83 GLY A CA 1
ATOM 673 C C . GLY A 1 83 ? -4.318 44.044 16.719 1.00 26.71 83 GLY A C 1
ATOM 674 O O . GLY A 1 83 ? -3.502 44.110 15.822 1.00 28.85 83 GLY A O 1
ATOM 675 N N . GLY A 1 84 ? -4.548 45.024 17.584 1.00 27.23 84 GLY A N 1
ATOM 676 C CA . GLY A 1 84 ? -3.798 46.288 17.603 1.00 29.89 84 GLY A CA 1
ATOM 677 C C . GLY A 1 84 ? -2.542 46.246 18.481 1.00 30.60 84 GLY A C 1
ATOM 678 O O . GLY A 1 84 ? -1.902 47.248 18.660 1.00 31.81 84 GLY A O 1
ATOM 679 N N . HIS A 1 85 ? -2.215 45.093 19.064 1.00 28.47 85 HIS A N 1
ATOM 680 C CA . HIS A 1 85 ? -1.104 44.958 20.012 1.00 29.64 85 HIS A CA 1
ATOM 681 C C . HIS A 1 85 ? -0.162 43.846 19.597 1.00 28.27 85 HIS A C 1
ATOM 682 O O . HIS A 1 85 ? 0.447 43.200 20.455 1.00 27.64 85 HIS A O 1
ATOM 689 N N . ALA A 1 86 ? -0.023 43.622 18.291 1.00 28.30 86 ALA A N 1
ATOM 690 C CA . ALA A 1 86 ? 0.856 42.569 17.775 1.00 29.10 86 ALA A CA 1
ATOM 691 C C . ALA A 1 86 ? 2.317 42.723 18.191 1.00 30.46 86 ALA A C 1
ATOM 692 O O . ALA A 1 86 ? 3.018 41.729 18.391 1.00 30.78 86 ALA A O 1
ATOM 694 N N . GLY A 1 87 ? 2.779 43.967 18.346 1.00 29.72 87 GLY A N 1
ATOM 695 C CA . GLY A 1 87 ? 4.126 44.253 18.904 1.00 31.11 87 GLY A CA 1
ATOM 696 C C . GLY A 1 87 ? 4.416 43.670 20.291 1.00 32.81 87 GLY A C 1
ATOM 697 O O . GLY A 1 87 ? 5.588 43.430 20.646 1.00 36.49 87 GLY A O 1
ATOM 698 N N . LYS A 1 88 ? 3.361 43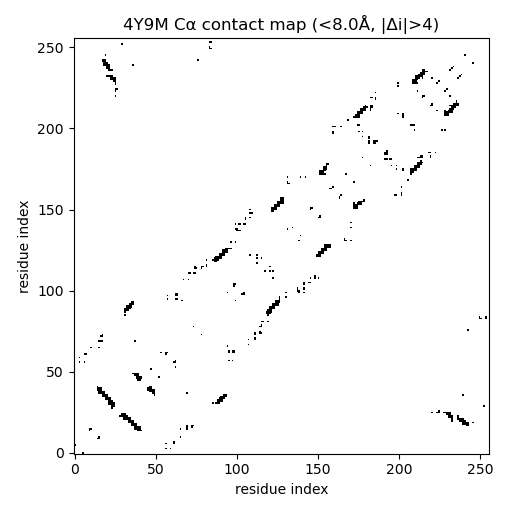.427 21.083 1.00 30.89 88 LYS A N 1
ATOM 699 C CA . LYS A 1 88 ? 3.493 42.761 22.394 1.00 31.27 88 LYS A CA 1
ATOM 700 C C . LYS A 1 88 ? 3.490 41.224 22.329 1.00 29.54 88 LYS A C 1
ATOM 701 O O . LYS A 1 88 ? 3.620 40.544 23.371 1.00 28.39 88 LYS A O 1
ATOM 707 N N . LEU A 1 89 ? 3.244 40.671 21.138 1.00 25.88 89 LEU A N 1
ATOM 708 C CA . LEU A 1 89 ? 3.177 39.245 20.972 1.00 25.13 89 LEU A CA 1
ATOM 709 C C . LEU A 1 89 ? 4.329 38.827 20.129 1.00 25.59 89 LEU A C 1
ATOM 710 O O . LEU A 1 89 ? 4.482 39.342 19.025 1.00 27.74 89 LEU A O 1
ATOM 715 N N . GLU A 1 90 ? 5.147 37.906 20.625 1.00 25.20 90 GLU A N 1
ATOM 716 C CA . GLU A 1 90 ? 6.258 37.382 19.811 1.00 28.38 90 GLU A CA 1
ATOM 717 C C . GLU A 1 90 ? 5.676 36.537 18.704 1.00 26.86 90 GLU A C 1
ATOM 718 O O . GLU A 1 90 ? 4.734 35.781 18.935 1.00 23.42 90 GLU A O 1
ATOM 724 N N . PRO A 1 91 ? 6.191 36.681 17.478 1.00 26.14 91 PRO A N 1
ATOM 725 C CA . PRO A 1 91 ? 5.654 35.894 16.378 1.00 25.30 91 PRO A CA 1
ATOM 726 C C . PRO A 1 91 ? 5.478 34.430 16.715 1.00 24.76 91 PRO A C 1
ATOM 727 O O . PRO A 1 91 ? 6.373 33.827 17.299 1.00 28.32 91 PRO A O 1
ATOM 731 N N . GLY A 1 92 ? 4.313 33.886 16.358 1.00 22.01 92 GLY A N 1
ATOM 732 C CA . GLY A 1 92 ? 3.971 32.495 16.589 1.00 21.06 92 GLY A CA 1
ATOM 733 C C . GLY A 1 92 ? 3.082 32.350 17.817 1.00 20.27 92 GLY A C 1
ATOM 734 O O . GLY A 1 92 ? 2.686 31.223 18.109 1.00 21.79 92 GLY A O 1
ATOM 735 N N . PHE A 1 93 ? 2.790 33.464 18.501 1.00 17.46 93 PHE A N 1
ATOM 736 C CA . PHE A 1 93 ? 1.977 33.454 19.732 1.00 17.18 93 PHE A CA 1
ATOM 737 C C . PHE A 1 93 ? 0.709 32.628 19.528 1.00 16.27 93 PHE A C 1
ATOM 738 O O . PHE A 1 93 ? -0.050 32.875 18.561 1.00 16.90 93 PHE A O 1
ATOM 746 N N . HIS A 1 94 ? 0.424 31.677 20.430 1.00 14.40 94 HIS A N 1
ATOM 747 C CA . HIS A 1 94 ? -0.740 30.851 20.272 1.00 13.99 94 HIS A CA 1
ATOM 748 C C . HIS A 1 94 ? -1.979 31.534 20.867 1.00 14.67 94 HIS A C 1
ATOM 749 O O . HIS A 1 94 ? -1.921 32.188 21.938 1.00 14.72 94 HIS A O 1
ATOM 756 N N . ILE A 1 95 ? -3.102 31.396 20.170 1.00 12.85 95 ILE A N 1
ATOM 757 C CA . ILE A 1 95 ? -4.378 31.852 20.731 1.00 13.10 95 ILE A CA 1
ATOM 758 C C . ILE A 1 95 ? -5.318 30.658 20.618 1.00 12.89 95 ILE A C 1
ATOM 759 O O . ILE A 1 95 ? -5.630 30.208 19.478 1.00 14.33 95 ILE A O 1
ATOM 764 N N . GLY A 1 96 ? -5.771 30.113 21.748 1.00 12.75 96 GLY A N 1
ATOM 765 C CA . GLY A 1 96 ? -6.514 28.869 21.800 1.00 13.40 96 GLY A CA 1
ATOM 766 C C . GLY A 1 96 ? -7.992 29.121 22.118 1.00 15.01 96 GLY A C 1
ATOM 767 O O . GLY A 1 96 ? -8.312 29.979 22.902 1.00 14.87 96 GLY A O 1
ATOM 768 N N . PHE A 1 97 ? -8.899 28.378 21.476 1.00 13.23 97 PHE A N 1
ATOM 769 C CA . PHE A 1 97 ? -10.306 28.374 21.766 1.00 12.72 97 PHE A CA 1
ATOM 770 C C . PHE A 1 97 ? -10.826 26.951 21.987 1.00 13.94 97 PHE A C 1
ATOM 771 O O . PHE A 1 97 ? -10.401 26.005 21.282 1.00 15.58 97 PHE A O 1
ATOM 779 N N . ASN A 1 98 ? -11.802 26.829 22.898 1.00 15.15 98 ASN A N 1
ATOM 780 C CA . ASN A 1 98 ? -12.548 25.588 23.059 1.00 17.26 98 ASN A CA 1
ATOM 781 C C . ASN A 1 98 ? -13.653 25.668 22.078 1.00 18.14 98 ASN A C 1
ATOM 782 O O . ASN A 1 98 ? -14.527 26.551 22.189 1.00 21.93 98 ASN A O 1
ATOM 787 N N . ILE A 1 99 ? -13.734 24.709 21.173 1.00 16.05 99 ILE A N 1
ATOM 788 C CA . ILE A 1 99 ? -14.724 24.725 20.113 1.00 17.62 99 ILE A CA 1
ATOM 789 C C . ILE A 1 99 ? -15.754 23.646 20.370 1.00 19.17 99 ILE A C 1
ATOM 790 O O . ILE A 1 99 ? -15.422 22.525 20.701 1.00 17.17 99 ILE A O 1
ATOM 795 N N . SER A 1 100 ? -17.038 23.990 20.242 1.00 20.82 100 SER A N 1
ATOM 796 C CA . SER A 1 100 ? -18.101 23.071 20.602 1.00 21.08 100 SER A CA 1
ATOM 797 C C . SER A 1 100 ? -18.292 22.060 19.491 1.00 21.83 100 SER A C 1
ATOM 798 O O . SER A 1 100 ? -17.949 22.304 18.322 1.00 21.11 100 SER A O 1
ATOM 801 N N . ALA A 1 101 ? -18.834 20.893 19.825 1.00 21.65 101 ALA A N 1
ATOM 802 C CA . ALA A 1 101 ? -19.144 19.919 18.809 1.00 19.91 101 ALA A CA 1
ATOM 803 C C . ALA A 1 101 ? -19.995 20.477 17.635 1.00 21.07 101 ALA A C 1
ATOM 804 O O . ALA A 1 101 ? -19.726 20.162 16.490 1.00 22.45 101 ALA A O 1
ATOM 806 N N . THR A 1 102 ? -21.006 21.301 17.895 1.00 19.31 102 THR A N 1
ATOM 807 C CA . THR A 1 102 ? -21.887 21.763 16.830 1.00 19.81 102 THR A CA 1
ATOM 808 C C . THR A 1 102 ? -21.114 22.691 15.870 1.00 21.39 102 THR A C 1
ATOM 809 O O . THR A 1 102 ? -21.368 22.678 14.684 1.00 22.02 102 THR A O 1
ATOM 813 N N . HIS A 1 103 ? -20.104 23.440 16.371 1.00 18.91 103 HIS A N 1
ATOM 814 C CA . HIS A 1 103 ? -19.333 24.362 15.558 1.00 20.68 103 HIS A CA 1
ATOM 815 C C . HIS A 1 103 ? -18.520 23.559 14.549 1.00 21.23 103 HIS A C 1
ATOM 816 O O . HIS A 1 103 ? -18.255 24.037 13.434 1.00 23.14 103 HIS A O 1
ATOM 823 N N A CYS A 1 104 ? -18.124 22.332 14.936 0.50 24.47 104 CYS A N 1
ATOM 824 N N B CYS A 1 104 ? -18.116 22.346 14.903 0.50 24.76 104 CYS A N 1
ATOM 825 C CA A CYS A 1 104 ? -17.374 21.372 14.077 0.50 26.32 104 CYS A CA 1
ATOM 826 C CA B CYS A 1 104 ? -17.307 21.561 13.985 0.50 27.06 104 CYS A CA 1
ATOM 827 C C A CYS A 1 104 ? -18.164 20.681 13.013 0.50 27.33 104 CYS A C 1
ATOM 828 C C B CYS A 1 104 ? -18.138 20.613 13.107 0.50 26.77 104 CYS A C 1
ATOM 829 O O A CYS A 1 104 ? -17.625 20.014 12.120 0.50 26.66 104 CYS A O 1
ATOM 830 O O B CYS A 1 104 ? -17.587 19.768 12.384 0.50 25.14 104 CYS A O 1
ATOM 835 N N . HIS A 1 105 ? -19.476 20.769 13.131 1.00 25.79 105 HIS A N 1
ATOM 836 C CA . HIS A 1 105 ? -20.350 20.138 12.185 1.00 25.84 105 HIS A CA 1
ATOM 837 C C . HIS A 1 105 ? -20.706 21.107 11.056 1.00 29.24 105 HIS A C 1
ATOM 838 O O . HIS A 1 105 ? -21.488 20.734 10.197 1.00 26.63 105 HIS A O 1
ATOM 845 N N . GLU A 1 106 ? -20.093 22.306 11.045 1.00 28.08 106 GLU A N 1
ATOM 846 C CA . GLU A 1 106 ? -20.357 23.372 10.056 1.00 34.59 106 GLU A CA 1
ATOM 847 C C . GLU A 1 106 ? -19.039 23.796 9.418 1.00 31.18 106 GLU A C 1
ATOM 848 O O . GLU A 1 106 ? -18.005 23.702 10.054 1.00 33.51 106 GLU A O 1
ATOM 854 N N . LEU A 1 107 ? -19.067 24.284 8.181 1.00 24.03 107 LEU A N 1
ATOM 855 C CA . LEU A 1 107 ? -17.847 24.926 7.601 1.00 24.08 107 LEU A CA 1
ATOM 856 C C . LEU A 1 107 ? -17.653 26.418 7.899 1.00 23.73 107 LEU A C 1
ATOM 857 O O . LEU A 1 107 ? -16.598 26.999 7.577 1.00 21.05 107 LEU A O 1
ATOM 862 N N . ALA A 1 108 ? -18.635 27.053 8.539 1.00 22.76 108 ALA A N 1
ATOM 863 C CA . ALA A 1 108 ? -18.513 28.449 8.921 1.00 21.03 108 ALA A CA 1
ATOM 864 C C . ALA A 1 108 ? -17.289 28.700 9.830 1.00 17.89 108 ALA A C 1
ATOM 865 O O . ALA A 1 108 ? -16.709 29.781 9.815 1.00 19.59 108 ALA A O 1
ATOM 867 N N . LEU A 1 109 ? -16.928 27.697 10.615 1.00 18.69 109 LEU A N 1
ATOM 868 C CA . LEU A 1 109 ? -15.737 27.727 11.401 1.00 17.49 109 LEU A CA 1
ATOM 869 C C . LEU A 1 109 ? -14.478 28.164 10.609 1.00 19.78 109 LEU A C 1
ATOM 870 O O . LEU A 1 109 ? -13.624 28.916 11.083 1.00 18.24 109 LEU A O 1
ATOM 875 N N . VAL A 1 110 ? -14.413 27.746 9.357 1.00 19.84 110 VAL A N 1
ATOM 876 C CA . VAL A 1 110 ? -13.256 28.177 8.535 1.00 18.34 110 VAL A CA 1
ATOM 877 C C . VAL A 1 110 ? -13.229 29.674 8.346 1.00 18.07 110 VAL A C 1
ATOM 878 O O . VAL A 1 110 ? -12.166 30.315 8.474 1.00 20.48 110 VAL A O 1
ATOM 882 N N . ASP A 1 111 ? -14.401 30.249 8.011 1.00 19.61 111 ASP A N 1
ATOM 883 C CA . ASP A 1 111 ? -14.494 31.685 7.868 1.00 21.56 111 ASP A CA 1
ATOM 884 C C . ASP A 1 111 ? -14.207 32.432 9.209 1.00 19.38 111 ASP A C 1
ATOM 885 O O . ASP A 1 111 ? -13.592 33.525 9.174 1.00 20.11 111 ASP A O 1
ATOM 890 N N . ASP A 1 112 ? -14.667 31.866 10.329 1.00 19.45 112 ASP A N 1
ATOM 891 C CA . ASP A 1 112 ? -14.440 32.485 11.655 1.00 19.34 112 ASP A CA 1
ATOM 892 C C . ASP A 1 112 ? -12.912 32.566 11.922 1.00 19.89 112 ASP A C 1
ATOM 893 O O . ASP A 1 112 ? -12.379 33.569 12.372 1.00 20.21 112 ASP A O 1
ATOM 898 N N . CYS A 1 113 ? -12.228 31.478 11.593 1.00 17.74 113 CYS A N 1
ATOM 899 C CA . CYS A 1 113 ? -10.762 31.427 11.740 1.00 17.53 113 CYS A CA 1
ATOM 900 C C . CYS A 1 113 ? -10.048 32.381 10.803 1.00 18.53 113 CYS A C 1
ATOM 901 O O . CYS A 1 113 ? -9.135 33.104 11.202 1.00 17.95 113 CYS A O 1
ATOM 904 N N A ARG A 1 114 ? -10.485 32.385 9.535 0.50 18.67 114 ARG A N 1
ATOM 905 N N B ARG A 1 114 ? -10.457 32.407 9.535 0.50 17.55 114 ARG A N 1
ATOM 906 C CA A ARG A 1 114 ? -9.914 33.270 8.526 0.50 21.69 114 ARG A CA 1
ATOM 907 C CA B ARG A 1 114 ? -9.817 33.316 8.601 0.50 19.24 114 ARG A CA 1
ATOM 908 C C A ARG A 1 114 ? -10.022 34.722 8.981 0.50 20.72 114 ARG A C 1
ATOM 909 C C B ARG A 1 114 ? -9.974 34.750 9.060 0.50 19.44 114 ARG A C 1
ATOM 910 O O A ARG A 1 114 ? -9.081 35.483 8.817 0.50 21.46 114 ARG A O 1
ATOM 911 O O B ARG A 1 114 ? -9.013 35.527 9.008 0.50 20.01 114 ARG A O 1
ATOM 926 N N . GLU A 1 115 ? -11.159 35.093 9.587 1.00 19.22 115 GLU A N 1
ATOM 927 C CA . GLU A 1 115 ? -11.397 36.473 10.022 1.00 20.83 115 GLU A CA 1
ATOM 928 C C . GLU A 1 115 ? -10.512 36.867 11.203 1.00 20.64 115 GLU A C 1
ATOM 929 O O . GLU A 1 115 ? -9.950 37.971 11.230 1.00 21.06 115 GLU A O 1
ATOM 935 N N . LEU A 1 116 ? -10.383 35.964 12.165 1.00 18.15 116 LEU A N 1
ATOM 936 C CA . LEU A 1 116 ? -9.551 36.227 13.328 1.00 18.78 116 LEU A CA 1
ATOM 937 C C . LEU A 1 116 ? -8.089 36.384 12.902 1.00 19.51 116 LEU A C 1
ATOM 938 O O . LEU A 1 116 ? -7.411 37.353 13.282 1.00 19.10 116 LEU A O 1
ATOM 943 N N . LEU A 1 117 ? -7.636 35.488 12.019 1.00 17.89 117 LEU A N 1
ATOM 944 C CA . LEU A 1 117 ? -6.230 35.598 11.573 1.00 17.74 117 LEU A CA 1
ATOM 945 C C . LEU A 1 117 ? -5.918 36.891 10.801 1.00 19.97 117 LEU A C 1
ATOM 946 O O . LEU A 1 117 ? -4.818 37.449 10.935 1.00 22.13 117 LEU A O 1
ATOM 951 N N . ALA A 1 118 ? -6.917 37.411 10.111 1.00 21.30 118 ALA A N 1
ATOM 952 C CA . ALA A 1 118 ? -6.750 38.657 9.324 1.00 22.99 118 ALA A CA 1
ATOM 953 C C . ALA A 1 118 ? -6.593 39.868 10.205 1.00 22.96 118 ALA A C 1
ATOM 954 O O . ALA A 1 118 ? -6.152 40.906 9.743 1.00 23.53 118 ALA A O 1
ATOM 956 N N . ALA A 1 119 ? -6.915 39.752 11.489 1.00 21.20 119 ALA A N 1
ATOM 957 C CA . ALA A 1 119 ? -6.737 40.872 12.416 1.00 21.99 119 ALA A CA 1
ATOM 958 C C . ALA A 1 119 ? -5.288 41.041 12.898 1.00 22.11 119 ALA A C 1
ATOM 959 O O . ALA A 1 119 ? -4.955 42.002 13.631 1.00 22.85 119 ALA A O 1
ATOM 961 N N . PHE A 1 120 ? -4.396 40.138 12.470 1.00 22.31 120 PHE A N 1
ATOM 962 C CA . PHE A 1 120 ? -3.014 40.192 12.877 1.00 22.59 120 PHE A CA 1
ATOM 963 C C . PHE A 1 120 ? -2.170 40.121 11.616 1.00 22.84 120 PHE A C 1
ATOM 964 O O . PHE A 1 120 ? -2.677 39.706 10.582 1.00 22.69 120 PHE A O 1
ATOM 972 N N . PRO A 1 121 ? -0.882 40.485 11.722 1.00 22.28 121 PRO A N 1
ATOM 973 C CA . PRO A 1 121 ? -0.019 40.347 10.543 1.00 23.14 121 PRO A CA 1
ATOM 974 C C . PRO A 1 121 ? 0.037 38.884 10.128 1.00 23.21 121 PRO A C 1
ATOM 975 O O . PRO A 1 121 ? -0.111 38.001 10.969 1.00 22.36 121 PRO A O 1
ATOM 979 N N . PRO A 1 122 ? 0.238 38.616 8.833 1.00 23.98 122 PRO A N 1
ATOM 980 C CA . PRO A 1 122 ? 0.248 37.191 8.398 1.00 22.95 122 PRO A CA 1
ATOM 981 C C . PRO A 1 122 ? 1.294 36.342 9.135 1.00 21.84 122 PRO A C 1
ATOM 982 O O . PRO A 1 122 ? 2.469 36.745 9.262 1.00 22.71 122 PRO A O 1
ATOM 986 N N . GLY A 1 123 ? 0.896 35.153 9.582 1.00 22.86 123 GLY A N 1
ATOM 987 C CA . GLY A 1 123 ? 1.766 34.276 10.330 1.00 22.59 123 GLY A CA 1
ATOM 988 C C . GLY A 1 123 ? 2.097 34.641 11.748 1.00 22.01 123 GLY A C 1
ATOM 989 O O . GLY A 1 123 ? 2.778 33.871 12.440 1.00 22.42 123 GLY A O 1
ATOM 990 N N . HIS A 1 124 ? 1.590 35.775 12.236 1.00 22.54 124 HIS A N 1
ATOM 991 C CA . HIS A 1 124 ? 2.038 36.321 13.496 1.00 22.07 124 HIS A CA 1
ATOM 992 C C . HIS A 1 124 ? 1.492 35.517 14.665 1.00 20.50 124 HIS A C 1
ATOM 993 O O . HIS A 1 124 ? 2.144 35.447 15.725 1.00 20.99 124 HIS A O 1
ATOM 1000 N N . ILE A 1 125 ? 0.297 34.971 14.515 1.00 19.22 125 ILE A N 1
ATOM 1001 C CA . ILE A 1 125 ? -0.285 34.151 15.573 1.00 18.70 125 ILE A CA 1
ATOM 1002 C C . ILE A 1 125 ? -0.525 32.722 15.057 1.00 19.67 125 ILE A C 1
ATOM 1003 O O . ILE A 1 125 ? -0.589 32.464 13.830 1.00 21.29 125 ILE A O 1
ATOM 1008 N N . THR A 1 126 ? -0.640 31.803 16.001 1.00 17.02 126 THR A N 1
ATOM 1009 C CA . THR A 1 126 ? -1.083 30.437 15.736 1.00 17.81 126 THR A CA 1
ATOM 1010 C C . THR A 1 126 ? -2.390 30.185 16.440 1.00 16.41 126 THR A C 1
ATOM 1011 O O . THR A 1 126 ? -2.462 30.174 17.668 1.00 16.66 126 THR A O 1
ATOM 1015 N N . LEU A 1 127 ? -3.446 29.978 15.667 1.00 14.72 127 LEU A N 1
ATOM 1016 C CA . LEU A 1 127 ? -4.721 29.704 16.237 1.00 13.61 127 LEU A CA 1
ATOM 1017 C C . LEU A 1 127 ? -4.881 28.196 16.525 1.00 14.89 127 LEU A C 1
ATOM 1018 O O . LEU A 1 127 ? -4.539 27.370 15.681 1.00 14.74 127 LEU A O 1
ATOM 1023 N N . VAL A 1 128 ? -5.275 27.844 17.747 1.00 12.35 128 VAL A N 1
ATOM 1024 C CA . VAL A 1 128 ? -5.360 26.456 18.211 1.00 12.91 128 VAL A CA 1
ATOM 1025 C C . VAL A 1 128 ? -6.787 26.171 18.629 1.00 14.83 128 VAL A C 1
ATOM 1026 O O . VAL A 1 128 ? -7.288 26.817 19.553 1.00 17.98 128 VAL A O 1
ATOM 1030 N N . LEU A 1 129 ? -7.453 25.216 17.983 1.00 12.93 129 LEU A N 1
ATOM 1031 C CA . LEU A 1 129 ? -8.831 24.854 18.355 1.00 12.96 129 LEU A CA 1
ATOM 1032 C C . LEU A 1 129 ? -8.830 23.539 19.102 1.00 13.36 129 LEU A C 1
ATOM 1033 O O . LEU A 1 129 ? -8.260 22.551 18.639 1.00 13.48 129 LEU A O 1
ATOM 1038 N N . GLU A 1 130 ? -9.511 23.522 20.240 1.00 13.54 130 GLU A N 1
ATOM 1039 C CA . GLU A 1 130 ? -9.551 22.365 21.106 1.00 14.47 130 GLU A CA 1
ATOM 1040 C C . GLU A 1 130 ? -10.903 21.681 20.980 1.00 13.93 130 GLU A C 1
ATOM 1041 O O . GLU A 1 130 ? -11.970 22.308 21.176 1.00 14.79 130 GLU A O 1
ATOM 1047 N N . LEU A 1 131 ? -10.831 20.394 20.639 1.00 14.51 131 LEU A N 1
ATOM 1048 C CA . LEU A 1 131 ? -11.956 19.515 20.379 1.00 17.52 131 LEU A CA 1
ATOM 1049 C C . LEU A 1 131 ? -11.806 18.239 21.191 1.00 16.52 131 LEU A C 1
ATOM 1050 O O . LEU A 1 131 ? -10.743 18.003 21.755 1.00 18.82 131 LEU A O 1
ATOM 1055 N N . THR A 1 132 ? -12.838 17.418 21.228 1.00 15.63 132 THR A N 1
ATOM 1056 C CA . THR A 1 132 ? -12.726 16.111 21.855 1.00 16.53 132 THR A CA 1
ATOM 1057 C C . THR A 1 132 ? -12.538 15.028 20.824 1.00 17.88 132 THR A C 1
ATOM 1058 O O . THR A 1 132 ? -12.894 15.166 19.628 1.00 16.42 132 THR A O 1
ATOM 1062 N N . GLU A 1 133 ? -12.055 13.876 21.282 1.00 15.52 133 GLU A N 1
ATOM 1063 C CA . GLU A 1 133 ? -11.911 12.716 20.410 1.00 15.51 133 GLU A CA 1
ATOM 1064 C C . GLU A 1 133 ? -13.225 12.298 19.736 1.00 15.66 133 GLU A C 1
ATOM 1065 O O . GLU A 1 133 ? -13.232 11.843 18.631 1.00 16.83 133 GLU A O 1
ATOM 1071 N N . ARG A 1 134 ? -14.325 12.507 20.429 1.00 17.67 134 ARG A N 1
ATOM 1072 C CA . ARG A 1 134 ? -15.669 12.197 19.899 1.00 21.40 134 ARG A CA 1
ATOM 1073 C C . ARG A 1 134 ? -15.881 12.873 18.549 1.00 20.73 134 ARG A C 1
ATOM 1074 O O . ARG A 1 134 ? -16.503 12.281 17.676 1.00 20.92 134 ARG A O 1
ATOM 1082 N N . GLU A 1 135 ? -15.342 14.058 18.379 1.00 19.03 135 GLU A N 1
ATOM 1083 C CA . GLU A 1 135 ? -15.551 14.793 17.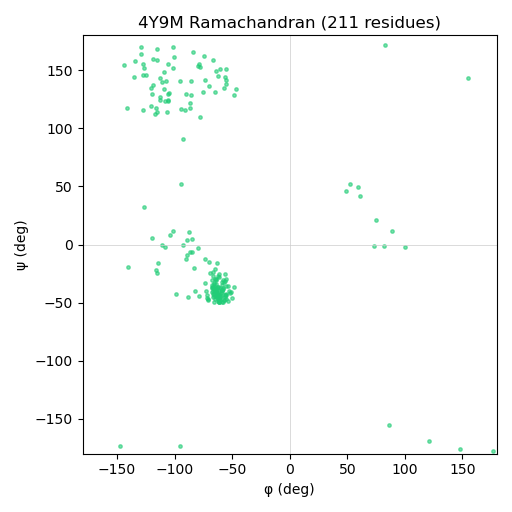077 1.00 21.16 135 GLU A CA 1
ATOM 1084 C C . GLU A 1 135 ? -14.813 14.105 15.906 1.00 21.46 135 GLU A C 1
ATOM 1085 O O . GLU A 1 135 ? -15.252 14.202 14.735 1.00 21.90 135 GLU A O 1
ATOM 1091 N N . LEU A 1 136 ? -13.757 13.352 16.207 1.00 18.07 136 LEU A N 1
ATOM 1092 C CA . LEU A 1 136 ? -13.041 12.544 15.209 1.00 19.36 136 LEU A CA 1
ATOM 1093 C C . LEU A 1 136 ? -13.711 11.210 14.944 1.00 21.89 136 LEU A C 1
ATOM 1094 O O . LEU A 1 136 ? -13.722 10.719 13.834 1.00 22.95 136 LEU A O 1
ATOM 1099 N N . ILE A 1 137 ? -14.216 10.570 16.001 1.00 21.30 137 ILE A N 1
ATOM 1100 C CA . ILE A 1 137 ? -14.894 9.300 15.836 1.00 23.96 137 ILE A CA 1
ATOM 1101 C C . ILE A 1 137 ? -16.282 9.484 15.189 1.00 24.39 137 ILE A C 1
ATOM 1102 O O . ILE A 1 137 ? -16.695 8.691 14.325 1.00 29.16 137 ILE A O 1
ATOM 1107 N N . GLU A 1 138 ? -16.983 10.516 15.579 1.00 25.23 138 GLU A N 1
ATOM 1108 C CA . GLU A 1 138 ? -18.319 10.814 14.997 1.00 31.48 138 GLU A CA 1
ATOM 1109 C C . GLU A 1 138 ? -18.224 11.809 13.850 1.00 30.92 138 GLU A C 1
ATOM 1110 O O . GLU A 1 138 ? -18.892 12.836 13.837 1.00 39.09 138 GLU A O 1
ATOM 1116 N N . SER A 1 139 ? -17.351 11.483 12.910 1.00 27.48 139 SER A N 1
ATOM 1117 C CA . SER A 1 139 ? -17.034 12.374 11.820 1.00 25.06 139 SER A CA 1
ATOM 1118 C C . SER A 1 139 ? -17.752 11.965 10.525 1.00 23.14 139 SER A C 1
ATOM 1119 O O . SER A 1 139 ? -18.314 10.868 10.425 1.00 25.59 139 SER A O 1
ATOM 1122 N N . SER A 1 140 ? -17.679 12.854 9.540 1.00 19.29 140 SER A N 1
ATOM 1123 C CA . SER A 1 140 ? -18.328 12.714 8.238 1.00 19.07 140 SER A CA 1
ATOM 1124 C C . SER A 1 140 ? -17.433 13.397 7.206 1.00 19.44 140 SER A C 1
ATOM 1125 O O . SER A 1 140 ? -16.341 13.906 7.547 1.00 18.10 140 SER A O 1
ATOM 1128 N N . GLU A 1 141 ? -17.943 13.492 5.980 1.00 18.51 141 GLU A N 1
ATOM 1129 C CA . GLU A 1 141 ? -17.221 14.228 4.934 1.00 19.21 141 GLU A CA 1
ATOM 1130 C C . GLU A 1 141 ? -17.070 15.698 5.289 1.00 18.38 141 GLU A C 1
ATOM 1131 O O . GLU A 1 141 ? -16.101 16.347 4.866 1.00 17.81 141 GLU A O 1
ATOM 1137 N N . VAL A 1 142 ? -17.972 16.255 6.076 1.00 17.25 142 VAL A N 1
ATOM 1138 C CA . VAL A 1 142 ? -17.877 17.636 6.477 1.00 18.89 142 VAL A CA 1
ATOM 1139 C C . VAL A 1 142 ? -16.634 17.782 7.334 1.00 17.99 142 VAL A C 1
ATOM 1140 O O . VAL A 1 142 ? -15.897 18.782 7.208 1.00 16.83 142 VAL A O 1
ATOM 1144 N N . THR A 1 143 ? -16.449 16.871 8.296 1.00 17.40 143 THR A N 1
ATOM 1145 C CA . THR A 1 143 ? -15.271 16.918 9.201 1.00 17.03 143 THR A CA 1
ATOM 1146 C C . THR A 1 143 ? -13.980 16.919 8.375 1.00 16.60 143 THR A C 1
ATOM 1147 O O . THR A 1 143 ? -13.043 17.650 8.710 1.00 16.58 143 THR A O 1
ATOM 1151 N N . ASP A 1 144 ? -13.901 16.028 7.392 1.00 17.65 144 ASP A N 1
ATOM 1152 C CA . ASP A 1 144 ? -12.702 15.851 6.597 1.00 17.50 144 ASP A CA 1
ATOM 1153 C C . ASP A 1 144 ? -12.388 17.202 5.962 1.00 17.56 144 ASP A C 1
ATOM 1154 O O . ASP A 1 144 ? -11.230 17.662 6.001 1.00 18.13 144 ASP A O 1
ATOM 1159 N N . ARG A 1 145 ? -13.395 17.814 5.349 1.00 16.33 145 ARG A N 1
ATOM 1160 C CA . ARG A 1 145 ? -13.207 19.064 4.622 1.00 17.10 145 ARG A CA 1
ATOM 1161 C C . ARG A 1 145 ? -12.842 20.165 5.589 1.00 16.98 145 ARG A C 1
ATOM 1162 O O . ARG A 1 145 ? -11.935 20.993 5.331 1.00 17.48 145 ARG A O 1
ATOM 1170 N N . LEU A 1 146 ? -13.484 20.187 6.758 1.00 16.44 146 LEU A N 1
ATOM 1171 C CA . LEU A 1 146 ? -13.248 21.246 7.747 1.00 17.22 146 LEU A CA 1
ATOM 1172 C C . LEU A 1 146 ? -11.801 21.246 8.219 1.00 16.33 146 LEU A C 1
ATOM 1173 O O . LEU A 1 146 ? -11.128 22.298 8.235 1.00 17.31 146 LEU A O 1
ATOM 1178 N N . PHE A 1 147 ? -11.316 20.081 8.593 1.00 17.02 147 PHE A N 1
ATOM 1179 C CA . PHE A 1 147 ? -9.953 19.963 9.147 1.00 18.53 147 PHE A CA 1
ATOM 1180 C C . PHE A 1 147 ? -8.933 20.294 8.062 1.00 17.34 147 PHE A C 1
ATOM 1181 O O . PHE A 1 147 ? -7.933 20.944 8.347 1.00 16.32 147 PHE A O 1
ATOM 1189 N N . ASP A 1 148 ? -9.208 19.895 6.828 1.00 16.43 148 ASP A N 1
ATOM 1190 C CA . ASP A 1 148 ? -8.280 20.187 5.702 1.00 17.00 148 ASP A CA 1
ATOM 1191 C C . ASP A 1 148 ? -8.248 21.696 5.494 1.00 16.62 148 ASP A C 1
ATOM 1192 O O . ASP A 1 148 ? -7.158 22.270 5.426 1.00 16.58 148 ASP A O 1
ATOM 1197 N N . GLU A 1 149 ? -9.404 22.348 5.410 1.00 14.82 149 GLU A N 1
ATOM 1198 C CA . GLU A 1 149 ? -9.416 23.822 5.203 1.00 14.66 149 GLU A CA 1
ATOM 1199 C C . GLU A 1 149 ? -8.772 24.570 6.373 1.00 14.62 149 GLU A C 1
ATOM 1200 O O . GLU A 1 149 ? -8.065 25.570 6.153 1.00 15.40 149 GLU A O 1
ATOM 1206 N N . LEU A 1 150 ? -9.094 24.164 7.607 1.00 13.39 150 LEU A N 1
ATOM 1207 C CA . LEU A 1 150 ? -8.447 24.814 8.770 1.00 13.01 150 LEU A CA 1
ATOM 1208 C C . LEU A 1 150 ? -6.945 24.595 8.733 1.00 13.61 150 LEU A C 1
ATOM 1209 O O . LEU A 1 150 ? -6.193 25.556 8.954 1.00 13.51 150 LEU A O 1
ATOM 1214 N N . HIS A 1 151 ? -6.480 23.389 8.426 1.00 13.65 151 HIS A N 1
ATOM 1215 C CA . HIS A 1 151 ? -5.019 23.178 8.372 1.00 13.91 151 HIS A CA 1
ATOM 1216 C C . HIS A 1 151 ? -4.391 24.083 7.313 1.00 14.34 151 HIS A C 1
ATOM 1217 O O . HIS A 1 151 ? -3.266 24.637 7.517 1.00 13.83 151 HIS A O 1
ATOM 1224 N N . ALA A 1 152 ? -5.057 24.299 6.179 1.00 13.06 152 ALA A N 1
ATOM 1225 C CA . ALA A 1 152 ? -4.503 25.130 5.119 1.00 13.58 152 ALA A CA 1
ATOM 1226 C C . ALA A 1 152 ? -4.388 26.585 5.562 1.00 14.29 152 ALA A C 1
ATOM 1227 O O . ALA A 1 152 ? -3.563 27.327 5.019 1.00 14.55 152 ALA A O 1
ATOM 1229 N N . LEU A 1 153 ? -5.220 27.019 6.493 1.00 14.08 153 LEU A N 1
ATOM 1230 C CA . LEU A 1 153 ? -5.049 28.340 7.099 1.00 14.64 153 LEU A CA 1
ATOM 1231 C C . LEU A 1 153 ? -3.903 28.468 8.067 1.00 15.25 153 LEU A C 1
ATOM 1232 O O . LEU A 1 153 ? -3.552 29.580 8.475 1.00 16.46 153 LEU A O 1
ATOM 1237 N N . GLY A 1 154 ? -3.320 27.366 8.473 1.00 13.45 154 GLY A N 1
ATOM 1238 C CA . GLY A 1 154 ? -2.322 27.308 9.554 1.00 14.48 154 GLY A CA 1
ATOM 1239 C C . GLY A 1 154 ? -2.900 27.121 10.942 1.00 14.95 154 GLY A C 1
ATOM 1240 O O . GLY A 1 154 ? -2.172 27.214 11.951 1.00 14.92 154 GLY A O 1
ATOM 1241 N N . VAL A 1 155 ? -4.201 26.784 11.030 1.00 13.31 155 VAL A N 1
ATOM 1242 C CA . VAL A 1 155 ? -4.834 26.472 12.329 1.00 13.79 155 VAL A CA 1
ATOM 1243 C C . VAL A 1 155 ? -4.396 25.126 12.813 1.00 13.90 155 VAL A C 1
ATOM 1244 O O . VAL A 1 155 ? -4.166 24.197 11.986 1.00 16.30 155 VAL A O 1
ATOM 1248 N N . LYS A 1 156 ? -4.183 25.001 14.108 1.00 13.02 156 LYS A N 1
ATOM 1249 C CA . LYS A 1 156 ? -3.819 23.768 14.701 1.00 13.53 156 LYS A CA 1
ATOM 1250 C C . LYS A 1 156 ? -4.971 23.207 15.540 1.00 14.88 156 LYS A C 1
ATOM 1251 O O . LYS A 1 156 ? -5.796 23.977 16.030 1.00 14.70 156 LYS A O 1
ATOM 1257 N N . ILE A 1 157 ? -5.057 21.888 15.605 1.00 13.57 157 ILE A N 1
ATOM 1258 C CA . ILE A 1 157 ? -6.132 21.161 16.335 1.00 14.26 157 ILE A CA 1
ATOM 1259 C C . ILE A 1 157 ? -5.524 20.448 17.531 1.00 15.43 157 ILE A C 1
ATOM 1260 O O . ILE A 1 157 ? -4.643 19.581 17.373 1.00 13.90 157 ILE A O 1
ATOM 1265 N N . ALA A 1 158 ? -6.136 20.722 18.689 1.00 13.26 158 ALA A N 1
ATOM 1266 C CA . ALA A 1 158 ? -5.809 20.035 19.955 1.00 13.65 158 ALA A CA 1
ATOM 1267 C C . ALA A 1 158 ? -6.942 19.151 20.372 1.00 14.61 158 ALA A C 1
ATOM 1268 O O . ALA A 1 158 ? -8.088 19.547 20.208 1.00 16.19 158 ALA A O 1
ATOM 1270 N N . ILE A 1 159 ? -6.644 17.943 20.900 1.00 14.69 159 ILE A N 1
ATOM 1271 C CA . ILE A 1 159 ? -7.629 17.001 21.278 1.00 15.31 159 ILE A CA 1
ATOM 1272 C C . ILE A 1 159 ? -7.555 16.645 22.745 1.00 14.33 159 ILE A C 1
ATOM 1273 O O . ILE A 1 159 ? -6.486 16.510 23.312 1.00 15.04 159 ILE A O 1
ATOM 1278 N N . ASP A 1 160 ? -8.739 16.625 23.356 1.00 13.86 160 ASP A N 1
ATOM 1279 C CA . ASP A 1 160 ? -8.926 16.117 24.709 1.00 15.66 160 ASP A CA 1
ATOM 1280 C C . ASP A 1 160 ? -9.790 14.889 24.750 1.00 15.80 160 ASP A C 1
ATOM 1281 O O . ASP A 1 160 ? -10.423 14.495 23.779 1.00 15.96 160 ASP A O 1
ATOM 1286 N N . ASP A 1 161 ? -9.800 14.240 25.905 1.00 15.32 161 ASP A N 1
ATOM 1287 C CA . ASP A 1 161 ? -10.705 13.111 26.190 1.00 16.08 161 ASP A CA 1
ATOM 1288 C C . ASP A 1 161 ? -10.473 11.944 25.154 1.00 14.70 161 ASP A C 1
ATOM 1289 O O . ASP A 1 161 ? -11.386 11.425 24.505 1.00 17.93 161 ASP A O 1
ATOM 1294 N N . PHE A 1 162 ? -9.212 11.584 24.988 1.00 13.77 162 PHE A N 1
ATOM 1295 C CA . PHE A 1 162 ? -8.818 10.571 23.997 1.00 14.55 162 PHE A CA 1
ATOM 1296 C C . PHE A 1 162 ? -8.228 9.298 24.654 1.00 16.00 162 PHE A C 1
ATOM 1297 O O . PHE A 1 162 ? -7.740 9.343 25.794 1.00 17.16 162 PHE A O 1
ATOM 1305 N N . GLY A 1 163 ? -8.269 8.209 23.898 1.00 14.63 163 GLY A N 1
ATOM 1306 C CA . GLY A 1 163 ? -7.576 6.999 24.181 1.00 15.64 163 GLY A CA 1
ATOM 1307 C C . GLY A 1 163 ? -6.171 7.068 23.680 1.00 16.62 163 GLY A C 1
ATOM 1308 O O . GLY A 1 163 ? -5.825 7.947 22.886 1.00 15.71 163 GLY A O 1
ATOM 1309 N N . THR A 1 164 ? -5.343 6.131 24.146 1.00 18.32 164 THR A N 1
ATOM 1310 C CA . THR A 1 164 ? -3.909 6.161 23.782 1.00 19.79 164 THR A CA 1
ATOM 1311 C C . THR A 1 164 ? -3.398 4.937 23.045 1.00 21.72 164 THR A C 1
ATOM 1312 O O . THR A 1 164 ? -2.207 4.826 22.782 1.00 25.18 164 THR A O 1
ATOM 1316 N N . GLY A 1 165 ? -4.279 4.030 22.698 1.00 19.88 165 GLY A N 1
ATOM 1317 C CA . GLY A 1 165 ? -3.883 2.821 22.038 1.00 21.59 165 GLY A CA 1
ATOM 1318 C C . GLY A 1 165 ? -4.020 2.938 20.546 1.00 22.15 165 GLY A C 1
ATOM 1319 O O . GLY A 1 165 ? -4.328 4.008 20.038 1.00 20.13 165 GLY A O 1
ATOM 1320 N N . HIS A 1 166 ? -3.802 1.833 19.849 1.00 22.49 166 HIS A N 1
ATOM 1321 C CA . HIS A 1 166 ? -3.784 1.857 18.366 1.00 23.37 166 HIS A CA 1
ATOM 1322 C C . HIS A 1 166 ? -5.140 2.317 17.732 1.00 23.35 166 HIS A C 1
ATOM 1323 O O . HIS A 1 166 ? -5.172 2.938 16.643 1.00 21.35 166 HIS A O 1
ATOM 1330 N N A SER A 1 167 ? -6.277 2.051 18.382 0.50 24.00 167 SER A N 1
ATOM 1331 N N B SER A 1 167 ? -6.246 2.051 18.413 0.50 23.94 167 SER A N 1
ATOM 1332 C CA A SER A 1 167 ? -7.542 2.523 17.809 0.50 23.58 167 SER A CA 1
ATOM 1333 C CA B SER A 1 167 ? -7.526 2.460 17.890 0.50 23.49 167 SER A CA 1
ATOM 1334 C C A SER A 1 167 ? -7.635 4.041 17.776 0.50 24.72 167 SER A C 1
ATOM 1335 C C B SER A 1 167 ? -7.679 3.987 17.822 0.50 24.63 167 SER A C 1
ATOM 1336 O O A SER A 1 167 ? -8.046 4.615 16.784 0.50 24.03 167 SER A O 1
ATOM 1337 O O B SER A 1 167 ? -8.161 4.505 16.840 0.50 23.98 167 SER A O 1
ATOM 1342 N N . SER A 1 168 ? -7.247 4.698 18.859 1.00 21.66 168 SER A N 1
ATOM 1343 C CA . SER A 1 168 ? -7.267 6.152 18.888 1.00 21.49 168 SER A CA 1
ATOM 1344 C C . SER A 1 168 ? -6.179 6.706 17.981 1.00 21.52 168 SER A C 1
ATOM 1345 O O . SER A 1 168 ? -6.366 7.744 17.325 1.00 20.20 168 SER A O 1
ATOM 1348 N N . LEU A 1 169 ? -5.017 6.040 17.941 1.00 20.25 169 LEU A N 1
ATOM 1349 C CA . LEU A 1 169 ? -3.929 6.474 17.049 1.00 21.89 169 LEU A CA 1
ATOM 1350 C C . LEU A 1 169 ? -4.438 6.608 15.608 1.00 20.31 169 LEU A C 1
ATOM 1351 O O . LEU A 1 169 ? -4.128 7.599 14.884 1.00 19.53 169 LEU A O 1
ATOM 1356 N N . ALA A 1 170 ? -5.276 5.694 15.172 1.00 19.84 170 ALA A N 1
ATOM 1357 C CA . ALA A 1 170 ? -5.783 5.758 1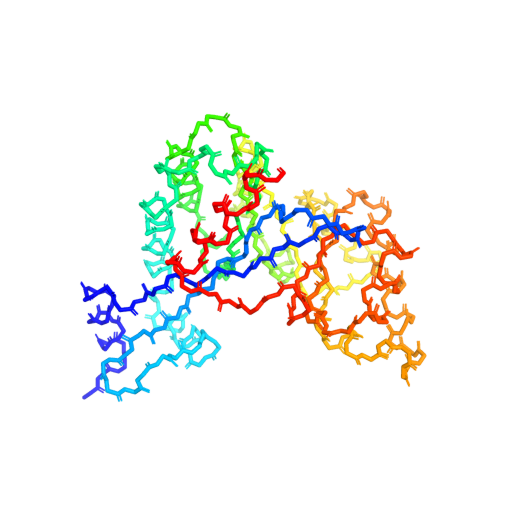3.789 1.00 19.34 170 ALA A CA 1
ATOM 1358 C C . ALA A 1 170 ? -6.610 7.041 13.456 1.00 19.02 170 ALA A C 1
ATOM 1359 O O . ALA A 1 170 ? -6.480 7.643 12.381 1.00 18.91 170 ALA A O 1
ATOM 1361 N N . TYR A 1 171 ? -7.455 7.453 14.395 1.00 17.51 171 TYR A N 1
ATOM 1362 C CA . TYR A 1 171 ? -8.217 8.686 14.227 1.00 19.27 171 TYR A CA 1
ATOM 1363 C C . TYR A 1 171 ? -7.281 9.927 14.236 1.00 15.97 171 TYR A C 1
ATOM 1364 O O . TYR A 1 171 ? -7.424 10.910 13.439 1.00 16.02 171 TYR A O 1
ATOM 1373 N N . LEU A 1 172 ? -6.327 9.929 15.143 1.00 16.69 172 LEU A N 1
ATOM 1374 C CA . LEU A 1 172 ? -5.428 11.060 15.292 1.00 15.77 172 LEU A CA 1
ATOM 1375 C C . LEU A 1 172 ? -4.571 11.235 14.051 1.00 16.27 172 LEU A C 1
ATOM 1376 O O . LEU A 1 172 ? -4.252 12.372 13.609 1.00 16.67 172 LEU A O 1
ATOM 1381 N N . ARG A 1 173 ? -4.212 10.097 13.506 1.00 15.45 173 ARG A N 1
ATOM 1382 C CA . ARG A 1 173 ? -3.396 10.058 12.277 1.00 17.33 173 ARG A CA 1
ATOM 1383 C C . ARG A 1 173 ? -4.215 10.522 11.069 1.00 18.50 173 ARG A C 1
ATOM 1384 O O . ARG A 1 173 ? -3.793 11.399 10.296 1.00 18.33 173 ARG A O 1
ATOM 1392 N N . LYS A 1 174 ? -5.410 9.997 10.943 1.00 16.44 174 LYS A N 1
ATOM 1393 C CA . LYS A 1 174 ? -6.291 10.334 9.800 1.00 17.62 174 LYS A CA 1
ATOM 1394 C C . LYS A 1 174 ? -6.554 11.804 9.665 1.00 17.01 174 LYS A C 1
ATOM 1395 O O . LYS A 1 174 ? -6.540 12.335 8.547 1.00 19.36 174 LYS A O 1
ATOM 1401 N N . PHE A 1 175 ? -6.825 12.477 10.805 1.00 15.52 175 PHE A N 1
ATOM 1402 C CA . PHE A 1 175 ? -7.163 13.869 10.817 1.00 16.79 175 PHE A CA 1
ATOM 1403 C C . PHE A 1 175 ? -5.947 14.747 11.007 1.00 17.21 175 PHE A C 1
ATOM 1404 O O . PHE A 1 175 ? -6.096 15.949 11.040 1.00 18.65 175 PHE A O 1
ATOM 1412 N N . GLN A 1 176 ? -4.747 14.151 11.138 1.00 15.44 176 GLN A N 1
ATOM 1413 C CA . GLN A 1 176 ? -3.504 14.920 11.315 1.00 16.23 176 GLN A CA 1
ATOM 1414 C C . GLN A 1 176 ? -3.611 15.995 12.415 1.00 17.65 176 GLN A C 1
ATOM 1415 O O . GLN A 1 176 ? -3.269 17.180 12.269 1.00 16.66 176 GLN A O 1
ATOM 1421 N N . VAL A 1 177 ? -4.173 15.550 13.536 1.00 15.15 177 VAL A N 1
ATOM 1422 C CA . VAL A 1 177 ? -4.220 16.394 14.741 1.00 15.75 177 VAL A CA 1
ATOM 1423 C C . VAL A 1 177 ? -2.831 16.853 15.135 1.00 15.35 177 VAL A C 1
ATOM 1424 O O . VAL A 1 177 ? -1.833 16.206 14.841 1.00 16.21 177 VAL A O 1
ATOM 1428 N N . ASP A 1 178 ? -2.756 18.005 15.767 1.00 13.65 178 ASP A N 1
ATOM 1429 C CA . ASP A 1 178 ? -1.481 18.647 16.096 1.00 14.09 178 ASP A CA 1
ATOM 1430 C C . ASP A 1 178 ? -1.012 18.598 17.557 1.00 14.35 178 ASP A C 1
ATOM 1431 O O . ASP A 1 178 ? 0.190 18.702 17.807 1.00 14.54 178 ASP A O 1
ATOM 1436 N N A CYS A 1 179 ? -1.966 18.502 18.477 0.50 15.51 179 CYS A N 1
ATOM 1437 N N B CYS A 1 179 ? -1.949 18.446 18.487 0.50 13.16 179 CYS A N 1
ATOM 1438 C CA A CYS A 1 179 ? -1.702 18.591 19.890 0.50 16.03 179 CYS A CA 1
ATOM 1439 C CA B CYS A 1 179 ? -1.667 18.634 19.887 0.50 12.18 179 CYS A CA 1
ATOM 1440 C C A CYS A 1 179 ? -2.623 17.689 20.690 0.50 13.71 179 CYS A C 1
ATOM 1441 C C B CYS A 1 179 ? -2.627 17.838 20.780 0.50 11.95 179 CYS A C 1
ATOM 1442 O O A CYS A 1 179 ? -3.749 17.363 20.252 0.50 12.57 179 CYS A O 1
ATOM 1443 O O B CYS A 1 179 ? -3.798 17.734 20.507 0.50 12.73 179 CYS A O 1
ATOM 1448 N N . LEU A 1 180 ? -2.094 17.230 21.826 1.00 13.42 180 LEU A N 1
ATOM 1449 C CA . LEU A 1 180 ? -2.872 16.555 22.853 1.00 13.84 180 LEU A CA 1
ATOM 1450 C C . LEU A 1 180 ? -2.881 17.341 24.131 1.00 13.60 180 LEU A C 1
ATOM 1451 O O . LEU A 1 180 ? -1.860 17.876 24.533 1.00 14.44 180 LEU A O 1
ATOM 1456 N N . LYS A 1 181 ? -4.017 17.369 24.826 1.00 14.48 181 LYS A N 1
ATOM 1457 C CA . LYS A 1 181 ? -4.053 17.968 26.168 1.00 16.97 181 LYS A CA 1
ATOM 1458 C C . LYS A 1 181 ? -3.883 16.884 27.224 1.00 19.90 181 LYS A C 1
ATOM 1459 O O . LYS A 1 181 ? -4.462 15.785 27.115 1.00 22.48 181 LYS A O 1
ATOM 1465 N N . ILE A 1 182 ? -3.129 17.175 28.280 1.00 15.10 182 ILE A N 1
ATOM 1466 C CA . ILE A 1 182 ? -3.100 16.326 29.501 1.00 15.38 182 ILE A CA 1
ATOM 1467 C C . ILE A 1 182 ? -4.118 16.919 30.486 1.00 17.05 182 ILE A C 1
ATOM 1468 O O . ILE A 1 182 ? -3.954 18.066 30.948 1.00 16.23 182 ILE A O 1
ATOM 1473 N N . ASP A 1 183 ? -5.172 16.158 30.818 1.00 15.93 183 ASP A N 1
ATOM 1474 C CA . ASP A 1 183 ? -6.202 16.666 31.717 1.00 18.38 183 ASP A CA 1
ATOM 1475 C C . ASP A 1 183 ? -5.644 16.990 33.105 1.00 16.63 183 ASP A C 1
ATOM 1476 O O . ASP A 1 183 ? -4.738 16.288 33.610 1.00 14.98 183 ASP A O 1
ATOM 1481 N N . GLN A 1 184 ? -6.176 18.034 33.732 1.00 15.76 184 GLN A N 1
ATOM 1482 C CA . GLN A 1 184 ? -5.735 18.441 35.042 1.00 16.52 184 GLN A CA 1
ATOM 1483 C C . GLN A 1 184 ? -5.823 17.303 36.041 1.00 16.02 184 GLN A C 1
ATOM 1484 O O . GLN A 1 184 ? -5.082 17.303 37.030 1.00 17.76 184 GLN A O 1
ATOM 1490 N N . SER A 1 185 ? -6.766 16.376 35.846 1.00 16.13 185 SER A N 1
ATOM 1491 C CA . SER A 1 185 ? -6.976 15.327 36.843 1.00 17.80 185 SER A CA 1
ATOM 1492 C C . SER A 1 185 ? -5.778 14.405 36.964 1.00 17.11 185 SER A C 1
ATOM 1493 O O . SER A 1 185 ? -5.524 13.866 38.037 1.00 20.97 185 SER A O 1
ATOM 1496 N N . PHE A 1 186 ? -5.021 14.230 35.867 1.00 15.77 186 PHE A N 1
ATOM 1497 C CA . PHE A 1 186 ? -3.806 13.437 35.895 1.00 16.73 186 PHE A CA 1
ATOM 1498 C C . PHE A 1 186 ? -2.651 14.235 36.493 1.00 16.76 186 PHE A C 1
ATOM 1499 O O . PHE A 1 186 ? -1.937 13.750 37.352 1.00 17.34 186 PHE A O 1
ATOM 1507 N N . VAL A 1 187 ? -2.525 15.502 36.075 1.00 15.25 187 VAL A N 1
ATOM 1508 C CA . VAL A 1 187 ? -1.489 16.406 36.609 1.00 15.10 187 VAL A CA 1
ATOM 1509 C C . VAL A 1 187 ? -1.576 16.496 38.132 1.00 15.26 187 VAL A C 1
ATOM 1510 O O . VAL A 1 187 ? -0.580 16.451 38.872 1.00 15.89 187 VAL A O 1
ATOM 1514 N N . ALA A 1 188 ? -2.812 16.603 38.674 1.00 15.54 188 ALA A N 1
ATOM 1515 C CA . ALA A 1 188 ? -2.988 16.751 40.109 1.00 16.24 188 ALA A CA 1
ATOM 1516 C C . ALA A 1 188 ? -2.442 15.577 40.927 1.00 16.32 188 ALA A C 1
ATOM 1517 O O . ALA A 1 188 ? -2.158 15.740 42.114 1.00 17.56 188 ALA A O 1
ATOM 1519 N N A ARG A 1 189 ? -2.285 14.405 40.290 0.50 15.82 189 ARG A N 1
ATOM 1520 N N B ARG A 1 189 ? -2.280 14.424 40.266 0.50 15.77 189 ARG A N 1
ATOM 1521 C CA A ARG A 1 189 ? -1.817 13.231 40.992 0.50 16.25 189 ARG A CA 1
ATOM 1522 C CA B ARG A 1 189 ? -1.859 13.231 40.932 0.50 16.24 189 ARG A CA 1
ATOM 1523 C C A ARG A 1 189 ? -0.367 12.894 40.733 0.50 16.87 189 ARG A C 1
ATOM 1524 C C B ARG A 1 189 ? -0.370 12.959 40.843 0.50 16.80 189 ARG A C 1
ATOM 1525 O O A ARG A 1 189 ? 0.079 11.814 41.040 0.50 16.39 189 ARG A O 1
ATOM 1526 O O B ARG A 1 189 ? 0.101 12.003 41.423 0.50 16.71 189 ARG A O 1
ATOM 1541 N N . ILE A 1 190 ? 0.383 13.837 40.155 1.00 16.07 190 ILE A N 1
ATOM 1542 C CA . ILE A 1 190 ? 1.847 13.649 40.004 1.00 16.57 190 ILE A CA 1
ATOM 1543 C C . ILE A 1 190 ? 2.475 13.500 41.350 1.00 17.12 190 ILE A C 1
ATOM 1544 O O . ILE A 1 190 ? 2.269 14.319 42.265 1.00 18.31 190 ILE A O 1
ATOM 1549 N N . GLY A 1 191 ? 3.201 12.396 41.480 1.00 18.78 191 GLY A N 1
ATOM 1550 C CA . GLY A 1 191 ? 3.955 12.111 42.686 1.00 21.97 191 GLY A CA 1
ATOM 1551 C C . GLY A 1 191 ? 3.164 11.513 43.825 1.00 23.76 191 GLY A C 1
ATOM 1552 O O . GLY A 1 191 ? 3.729 11.213 44.880 1.00 28.14 191 GLY A O 1
ATOM 1553 N N . ILE A 1 192 ? 1.869 11.337 43.622 1.00 22.78 192 ILE A N 1
ATOM 1554 C CA . ILE A 1 192 ? 0.968 10.799 44.626 1.00 25.39 192 ILE A CA 1
ATOM 1555 C C . ILE A 1 192 ? 0.382 9.444 44.189 1.00 27.10 192 ILE A C 1
ATOM 1556 O O . ILE A 1 192 ? 0.022 8.650 45.020 1.00 34.97 192 ILE A O 1
ATOM 1561 N N . ASP A 1 193 ? 0.316 9.156 42.896 1.00 21.93 193 ASP A N 1
ATOM 1562 C CA . ASP A 1 193 ? -0.371 7.973 42.363 1.00 21.42 193 ASP A CA 1
ATOM 1563 C C . ASP A 1 193 ? 0.405 7.370 41.211 1.00 21.95 193 ASP A C 1
ATOM 1564 O O . ASP A 1 193 ? 0.557 8.029 40.145 1.00 24.00 193 ASP A O 1
ATOM 1569 N N . THR A 1 194 ? 0.847 6.131 41.384 1.00 21.65 194 THR A N 1
ATOM 1570 C CA . THR A 1 194 ? 1.638 5.477 40.361 1.00 22.69 194 THR A CA 1
ATOM 1571 C C . THR A 1 194 ? 0.860 5.332 39.046 1.00 21.24 194 THR A C 1
ATOM 1572 O O . THR A 1 194 ? 1.414 5.633 37.971 1.00 21.62 194 THR A O 1
ATOM 1576 N N . LEU A 1 195 ? -0.370 4.819 39.118 1.00 20.37 195 LEU A N 1
ATOM 1577 C CA . LEU A 1 195 ? -1.199 4.649 37.879 1.00 19.56 195 LEU A CA 1
ATOM 1578 C C . LEU A 1 195 ? -1.312 5.926 37.086 1.00 19.07 195 LEU A C 1
ATOM 1579 O O . LEU A 1 195 ? -1.186 5.925 35.856 1.00 19.29 195 LEU A O 1
ATOM 1584 N N A SER A 1 196 ? -1.583 7.042 37.761 0.50 17.61 196 SER A N 1
ATOM 1585 N N B SER A 1 196 ? -1.559 7.033 37.772 0.50 19.24 196 SER A N 1
ATOM 1586 C CA A SER A 1 196 ? -1.677 8.312 37.048 0.50 16.95 196 SER A CA 1
ATOM 1587 C CA B SER A 1 196 ? -1.679 8.300 37.084 0.50 19.77 196 SER A CA 1
ATOM 1588 C C A SER A 1 196 ? -0.392 8.588 36.266 0.50 17.18 196 SER A C 1
ATOM 1589 C C B SER A 1 196 ? -0.395 8.666 36.309 0.50 18.97 196 SER A C 1
ATOM 1590 O O A SER A 1 196 ? -0.434 9.019 35.113 0.50 18.16 196 SER A O 1
ATOM 1591 O O B SER A 1 196 ? -0.444 9.251 35.215 0.50 19.57 196 SER A O 1
ATOM 1596 N N . GLY A 1 197 ? 0.751 8.369 36.907 1.00 18.03 197 GLY A N 1
ATOM 1597 C CA . GLY A 1 197 ? 2.033 8.507 36.202 1.00 19.50 197 GLY A CA 1
ATOM 1598 C C . GLY A 1 197 ? 2.132 7.647 34.970 1.00 20.12 197 GLY A C 1
ATOM 1599 O O . GLY A 1 197 ? 2.669 8.084 33.952 1.00 18.54 197 GLY A O 1
ATOM 1600 N N A HIS A 1 198 ? 1.652 6.417 35.060 0.50 19.78 198 HIS A N 1
ATOM 1601 N N B HIS A 1 198 ? 1.664 6.400 35.061 0.50 19.57 198 HIS A N 1
ATOM 1602 C CA A HIS A 1 198 ? 1.613 5.541 33.912 0.50 20.40 198 HIS A CA 1
ATOM 1603 C CA B HIS A 1 198 ? 1.617 5.498 33.908 0.50 19.84 198 HIS A CA 1
ATOM 1604 C C A HIS A 1 198 ? 0.718 6.064 32.787 0.50 19.00 198 HIS A C 1
ATOM 1605 C C B HIS A 1 198 ? 0.709 6.035 32.786 0.50 18.72 198 HIS A C 1
ATOM 1606 O O A HIS A 1 198 ? 1.068 5.984 31.598 0.50 17.76 198 HIS A O 1
ATOM 1607 O O B HIS A 1 198 ? 1.049 5.944 31.593 0.50 17.62 198 HIS A O 1
ATOM 1620 N N . ILE A 1 199 ? -0.449 6.594 33.160 1.00 17.69 199 ILE A N 1
ATOM 1621 C CA . ILE A 1 199 ? -1.327 7.250 32.180 1.00 16.61 199 ILE A CA 1
ATOM 1622 C C . ILE A 1 199 ? -0.615 8.419 31.503 1.00 17.34 199 ILE A C 1
ATOM 1623 O O . ILE A 1 199 ? -0.655 8.550 30.281 1.00 16.57 199 ILE A O 1
ATOM 1628 N N . LEU A 1 200 ? 0.039 9.254 32.296 1.00 16.44 200 LEU A N 1
ATOM 1629 C CA . LEU A 1 200 ? 0.754 10.396 31.747 1.00 17.61 200 LEU A CA 1
ATOM 1630 C C . LEU A 1 200 ? 1.830 9.918 30.783 1.00 17.36 200 LEU A C 1
ATOM 1631 O O . LEU A 1 200 ? 1.954 10.429 29.661 1.00 17.55 200 LEU A O 1
ATOM 1636 N N . ASP A 1 201 ? 2.568 8.908 31.165 1.00 17.19 201 ASP A N 1
ATOM 1637 C CA . ASP A 1 201 ? 3.611 8.348 30.287 1.00 18.75 201 ASP A CA 1
ATOM 1638 C C . ASP A 1 201 ? 3.014 7.840 28.968 1.00 17.60 201 ASP A C 1
ATOM 1639 O O . ASP A 1 201 ? 3.592 7.977 27.889 1.00 18.58 201 ASP A O 1
ATOM 1644 N N . SER A 1 202 ? 1.856 7.236 29.048 1.00 17.20 202 SER A N 1
ATOM 1645 C CA . SER A 1 202 ? 1.148 6.740 27.858 1.00 17.23 202 SER A CA 1
ATOM 1646 C C . SER A 1 202 ? 0.720 7.851 26.897 1.00 15.48 202 SER A C 1
ATOM 1647 O O . SER A 1 202 ? 0.801 7.673 25.659 1.00 15.14 202 SER A O 1
ATOM 1650 N N . ILE A 1 203 ? 0.279 8.971 27.465 1.00 14.97 203 ILE A N 1
ATOM 1651 C CA . ILE A 1 203 ? -0.037 10.132 26.636 1.00 14.00 203 ILE A CA 1
ATOM 1652 C C . ILE A 1 203 ? 1.225 10.674 25.991 1.00 14.42 203 ILE A C 1
ATOM 1653 O O . ILE A 1 203 ? 1.240 11.042 24.792 1.00 14.32 203 ILE A O 1
ATOM 1658 N N . VAL A 1 204 ? 2.322 10.744 26.756 1.00 13.84 204 VAL A N 1
ATOM 1659 C CA . VAL A 1 204 ? 3.570 11.253 26.189 1.00 15.31 204 VAL A CA 1
ATOM 1660 C C . VAL A 1 204 ? 4.059 10.333 25.066 1.00 15.78 204 VAL A C 1
ATOM 1661 O O . VAL A 1 204 ? 4.550 10.787 24.056 1.00 15.94 204 VAL A O 1
ATOM 1665 N N . GLU A 1 205 ? 3.934 9.020 25.274 1.00 16.12 205 GLU A N 1
ATOM 1666 C CA . GLU A 1 205 ? 4.340 8.037 24.258 1.00 17.76 205 GLU A CA 1
ATOM 1667 C C . GLU A 1 205 ? 3.546 8.176 22.929 1.00 16.92 205 GLU A C 1
ATOM 1668 O O . GLU A 1 205 ? 4.113 8.151 21.854 1.00 16.43 205 GLU A O 1
ATOM 1674 N N . LEU A 1 206 ? 2.223 8.322 23.026 1.00 15.61 206 LEU A N 1
ATOM 1675 C CA . LEU A 1 206 ? 1.396 8.583 21.847 1.00 14.90 206 LEU A CA 1
ATOM 1676 C C . LEU A 1 206 ? 1.841 9.851 21.140 1.00 14.47 206 LEU A C 1
ATOM 1677 O O . LEU A 1 206 ? 1.914 9.869 19.882 1.00 15.80 206 LEU A O 1
ATOM 1682 N N A SER A 1 207 ? 2.068 10.923 21.894 0.50 13.51 207 SER A N 1
ATOM 1683 N N B SER A 1 207 ? 2.098 10.917 21.888 0.50 13.37 207 SER A N 1
ATOM 1684 C CA A SER A 1 207 ? 2.509 12.177 21.289 0.50 14.39 207 SER A CA 1
ATOM 1685 C CA B SER A 1 207 ? 2.512 12.181 21.279 0.50 13.94 207 SER A CA 1
ATOM 1686 C C A SER A 1 207 ? 3.795 11.970 20.507 0.50 14.81 207 SER A C 1
ATOM 1687 C C B SER A 1 207 ? 3.876 12.116 20.589 0.50 14.62 207 SER A C 1
ATOM 1688 O O A SER A 1 207 ? 3.900 12.364 19.344 0.50 14.47 207 SER A O 1
ATOM 1689 O O B SER A 1 207 ? 4.156 12.818 19.595 0.50 14.68 207 SER A O 1
ATOM 1694 N N . ALA A 1 208 ? 4.745 11.278 21.112 1.00 14.95 208 ALA A N 1
ATOM 1695 C CA . ALA A 1 208 ? 6.046 11.041 20.426 1.00 16.02 208 ALA A CA 1
ATOM 1696 C C . ALA A 1 208 ? 5.798 10.260 19.157 1.00 16.78 208 ALA A C 1
ATOM 1697 O O . ALA A 1 208 ? 6.328 10.628 18.063 1.00 18.07 208 ALA A O 1
ATOM 1699 N N . LYS A 1 209 ? 4.930 9.250 19.208 1.00 16.12 209 LYS A N 1
ATOM 1700 C CA . LYS A 1 209 ? 4.686 8.410 18.029 1.00 18.06 209 LYS A CA 1
ATOM 1701 C C . LYS A 1 209 ? 4.176 9.230 16.820 1.00 17.43 209 LYS A C 1
ATOM 1702 O O . LYS A 1 209 ? 4.589 9.010 15.641 1.00 17.16 209 LYS A O 1
ATOM 1708 N N . LEU A 1 210 ? 3.309 10.207 17.094 1.00 16.51 210 LEU A N 1
ATOM 1709 C CA . LEU A 1 210 ? 2.690 11.013 16.064 1.00 16.35 210 LEU A CA 1
ATOM 1710 C C . LEU A 1 210 ? 3.263 12.412 15.923 1.00 16.17 210 LEU A C 1
ATOM 1711 O O . LEU A 1 210 ? 2.718 13.217 15.166 1.00 18.96 210 LEU A O 1
ATOM 1716 N N . ASP A 1 211 ? 4.361 12.685 16.631 1.00 16.10 211 ASP A N 1
ATOM 1717 C CA . ASP A 1 211 ? 5.026 14.002 16.669 1.00 19.16 211 ASP A CA 1
ATOM 1718 C C . ASP A 1 211 ? 4.089 15.169 17.003 1.00 19.07 211 ASP A C 1
ATOM 1719 O O . ASP A 1 211 ? 3.951 16.135 16.226 1.00 20.34 211 ASP A O 1
ATOM 1724 N N . LEU A 1 212 ? 3.361 15.021 18.102 1.00 17.86 212 LEU A N 1
ATOM 1725 C CA . LEU A 1 212 ? 2.342 16.000 18.520 1.00 18.26 212 LEU A CA 1
ATOM 1726 C C . LEU A 1 212 ? 2.895 16.870 19.617 1.00 20.41 212 LEU A C 1
ATOM 1727 O O . LEU A 1 212 ? 3.709 16.422 20.434 1.00 23.89 212 LEU A O 1
ATOM 1732 N N . ASP A 1 213 ? 2.401 18.085 19.711 1.00 15.54 213 ASP A N 1
ATOM 1733 C CA . ASP A 1 213 ? 2.680 18.886 20.874 1.00 15.37 213 ASP A CA 1
ATOM 1734 C C . ASP A 1 213 ? 1.786 18.483 22.010 1.00 14.27 213 ASP A C 1
ATOM 1735 O O . ASP A 1 213 ? 0.699 17.974 21.771 1.00 15.24 213 ASP A O 1
ATOM 1740 N N . ILE A 1 214 ? 2.245 18.705 23.246 1.00 13.06 214 ILE A N 1
ATOM 1741 C CA . ILE A 1 214 ? 1.461 18.436 24.459 1.00 13.33 214 ILE A CA 1
ATOM 1742 C C . ILE A 1 214 ? 1.252 19.735 25.259 1.00 13.22 214 ILE A C 1
ATOM 1743 O O . ILE A 1 214 ? 2.205 20.477 25.497 1.00 13.41 214 ILE A O 1
ATOM 1748 N N . VAL A 1 215 ? -0.016 20.002 25.630 1.00 13.33 215 VAL A N 1
ATOM 1749 C CA . VAL A 1 215 ? -0.375 21.044 26.611 1.00 13.41 215 VAL A CA 1
ATOM 1750 C C . VAL A 1 215 ? -0.835 20.339 27.887 1.00 14.24 215 VAL A C 1
ATOM 1751 O O . VAL A 1 215 ? -1.770 19.591 27.837 1.00 15.41 215 VAL A O 1
ATOM 1755 N N . ALA A 1 216 ? -0.194 20.634 29.016 1.00 12.71 216 ALA A N 1
ATOM 1756 C CA . ALA A 1 216 ? -0.611 20.060 30.293 1.00 13.74 216 ALA A CA 1
ATOM 1757 C C . ALA A 1 216 ? -1.430 21.101 31.027 1.00 13.62 216 ALA A C 1
ATOM 1758 O O . ALA A 1 216 ? -0.972 22.247 31.149 1.00 14.97 216 ALA A O 1
ATOM 1760 N N A GLU A 1 217 ? -2.595 20.683 31.530 0.50 13.40 217 GLU A N 1
ATOM 1761 N N B GLU A 1 217 ? -2.610 20.738 31.509 0.50 14.88 217 GLU A N 1
ATOM 1762 C CA A GLU A 1 217 ? -3.524 21.556 32.274 0.50 13.52 217 GLU A CA 1
ATOM 1763 C CA B GLU A 1 217 ? -3.424 21.702 32.249 0.50 15.95 217 GLU A CA 1
ATOM 1764 C C A GLU A 1 217 ? -3.383 21.423 33.796 0.50 13.90 217 GLU A C 1
ATOM 1765 C C B GLU A 1 217 ? -3.365 21.457 33.763 0.50 15.31 217 GLU A C 1
ATOM 1766 O O A GLU A 1 217 ? -2.976 20.394 34.298 0.50 14.85 217 GLU A O 1
ATOM 1767 O O B GLU A 1 217 ? -2.988 20.396 34.218 0.50 16.07 217 GLU A O 1
ATOM 1778 N N . GLY A 1 218 ? -3.744 22.466 34.527 1.00 14.93 218 GLY A N 1
ATOM 1779 C CA . GLY A 1 218 ? -3.789 22.343 35.965 1.00 14.17 218 GLY A CA 1
ATOM 1780 C C . GLY A 1 218 ? -2.462 22.239 36.674 1.00 14.90 218 GLY A C 1
ATOM 1781 O O . GLY A 1 218 ? -2.316 21.595 37.733 1.00 18.37 218 GLY A O 1
ATOM 1782 N N . VAL A 1 219 ? -1.456 22.837 36.087 1.00 13.72 219 VAL A N 1
ATOM 1783 C CA . VAL A 1 219 ? -0.124 22.865 36.680 1.00 14.58 219 VAL A CA 1
ATOM 1784 C C . VAL A 1 219 ? -0.068 23.907 37.788 1.00 15.64 219 VAL A C 1
ATOM 1785 O O . VAL A 1 219 ? -0.200 25.100 37.519 1.00 15.86 219 VAL A O 1
ATOM 1789 N N . GLU A 1 220 ? 0.032 23.438 39.020 1.00 15.78 220 GLU A N 1
ATOM 1790 C CA . GLU A 1 220 ? -0.072 24.254 40.233 1.00 17.90 220 GLU A CA 1
ATOM 1791 C C . GLU A 1 220 ? 1.204 24.287 41.053 1.00 18.08 220 GLU A C 1
ATOM 1792 O O . GLU A 1 220 ? 1.358 25.211 41.822 1.00 20.15 220 GLU A O 1
ATOM 1798 N N . THR A 1 221 ? 2.096 23.304 40.907 1.00 17.37 221 THR A N 1
ATOM 1799 C CA . THR A 1 221 ? 3.278 23.224 41.733 1.00 16.86 221 THR A CA 1
ATOM 1800 C C . THR A 1 221 ? 4.562 23.097 40.907 1.00 18.45 221 THR A C 1
ATOM 1801 O O . THR A 1 221 ? 4.528 22.516 39.814 1.00 16.47 221 THR A O 1
ATOM 1805 N N . PRO A 1 222 ? 5.677 23.525 41.490 1.00 17.78 222 PRO A N 1
ATOM 1806 C CA . PRO A 1 222 ? 6.951 23.316 40.881 1.00 18.35 222 PRO A CA 1
ATOM 1807 C C . PRO A 1 222 ? 7.242 21.826 40.618 1.00 18.97 222 PRO A C 1
ATOM 1808 O O . PRO A 1 222 ? 7.791 21.475 39.550 1.00 18.75 222 PRO A O 1
ATOM 1812 N N . GLU A 1 223 ? 6.834 20.942 41.517 1.00 19.48 223 GLU A N 1
ATOM 1813 C CA . GLU A 1 223 ? 7.008 19.501 41.304 1.00 20.11 223 GLU A CA 1
ATOM 1814 C C . GLU A 1 223 ? 6.329 19.049 40.010 1.00 18.77 223 GLU A C 1
ATOM 1815 O O . GLU A 1 223 ? 6.905 18.234 39.228 1.00 18.85 223 GLU A O 1
ATOM 1821 N N . GLN A 1 224 ? 5.074 19.482 39.825 1.00 17.15 224 GLN A N 1
ATOM 1822 C CA . GLN A 1 224 ? 4.332 19.101 38.627 1.00 15.68 224 GLN A CA 1
ATOM 1823 C C . GLN A 1 224 ? 5.070 19.647 37.383 1.00 16.45 224 GLN A C 1
ATOM 1824 O O . GLN A 1 224 ? 5.237 18.942 36.414 1.00 15.83 224 GLN A O 1
ATOM 1830 N N . ARG A 1 225 ? 5.445 20.926 37.430 1.00 15.39 225 ARG A N 1
ATOM 1831 C CA . ARG A 1 225 ? 6.131 21.575 36.283 1.00 16.18 225 ARG A CA 1
ATOM 1832 C C . ARG A 1 225 ? 7.383 20.787 35.950 1.00 15.98 225 ARG A C 1
ATOM 1833 O O . ARG A 1 225 ? 7.634 20.477 34.766 1.00 16.21 225 ARG A O 1
ATOM 1841 N N . ASP A 1 226 ? 8.178 20.452 36.961 1.00 16.16 226 ASP A N 1
ATOM 1842 C CA . ASP A 1 226 ? 9.466 19.770 36.655 1.00 17.38 226 ASP A CA 1
ATOM 1843 C C . ASP A 1 226 ? 9.252 18.358 36.098 1.00 16.49 226 ASP A C 1
ATOM 1844 O O . ASP A 1 226 ? 9.956 17.924 35.190 1.00 17.18 226 ASP A O 1
ATOM 1849 N N . TYR A 1 227 ? 8.244 17.641 36.627 1.00 15.58 227 TYR A N 1
ATOM 1850 C CA . TYR A 1 227 ? 7.900 16.313 36.137 1.00 15.48 227 TYR A CA 1
ATOM 1851 C C . TYR A 1 227 ? 7.521 16.342 34.674 1.00 15.64 227 TYR A C 1
ATOM 1852 O O . TYR A 1 227 ? 7.959 15.483 33.893 1.00 15.14 227 TYR A O 1
ATOM 1861 N N . LEU A 1 228 ? 6.711 17.321 34.300 1.00 13.46 228 LEU A N 1
ATOM 1862 C CA . LEU A 1 228 ? 6.226 17.438 32.972 1.00 13.75 228 LEU A CA 1
ATOM 1863 C C . LEU A 1 228 ? 7.369 17.898 32.029 1.00 14.51 228 LEU A C 1
ATOM 1864 O O . LEU A 1 228 ? 7.490 17.371 30.923 1.00 14.74 228 LEU A O 1
ATOM 1869 N N . ALA A 1 229 ? 8.150 18.844 32.453 1.00 13.57 229 ALA A N 1
ATOM 1870 C CA . ALA A 1 229 ? 9.347 19.266 31.648 1.00 13.31 229 ALA A CA 1
ATOM 1871 C C . ALA A 1 229 ? 10.287 18.118 31.400 1.00 14.93 229 ALA A C 1
ATOM 1872 O O . ALA A 1 229 ? 10.832 17.989 30.286 1.00 16.70 229 ALA A O 1
ATOM 1874 N N . ALA A 1 230 ? 10.470 17.250 32.394 1.00 14.92 230 ALA A N 1
ATOM 1875 C CA . ALA A 1 230 ? 11.351 16.103 32.282 1.00 15.67 230 ALA A CA 1
ATOM 1876 C C . ALA A 1 230 ? 10.917 15.145 31.180 1.00 15.81 230 ALA A C 1
ATOM 1877 O O . ALA A 1 230 ? 11.751 14.380 30.683 1.00 17.82 230 ALA A O 1
ATOM 1879 N N . ARG A 1 231 ? 9.639 15.161 30.861 1.00 15.26 231 ARG A N 1
ATOM 1880 C CA . ARG A 1 231 ? 9.088 14.326 29.818 1.00 15.32 231 ARG A CA 1
ATOM 1881 C C . ARG A 1 231 ? 8.846 15.061 28.482 1.00 14.68 231 ARG A C 1
ATOM 1882 O O . ARG A 1 231 ? 8.194 14.537 27.544 1.00 16.68 231 ARG A O 1
ATOM 1890 N N . GLY A 1 232 ? 9.387 16.273 28.379 1.00 14.65 232 GLY A N 1
ATOM 1891 C CA . GLY A 1 232 ? 9.347 17.072 27.148 1.00 15.42 232 GLY A CA 1
ATOM 1892 C C . GLY A 1 232 ? 8.005 17.704 26.823 1.00 15.26 232 GLY A C 1
ATOM 1893 O O . GLY A 1 232 ? 7.716 17.994 25.675 1.00 15.68 232 GLY A O 1
ATOM 1894 N N . VAL A 1 233 ? 7.144 17.849 27.837 1.00 14.29 233 VAL A N 1
ATOM 1895 C CA . VAL A 1 233 ? 5.849 18.418 27.561 1.00 13.29 233 VAL A CA 1
ATOM 1896 C C . VAL A 1 233 ? 6.056 19.856 27.106 1.00 14.72 233 VAL A C 1
ATOM 1897 O O . VAL A 1 233 ? 6.829 20.617 27.687 1.00 15.05 233 VAL A O 1
ATOM 1901 N N . ASP A 1 234 ? 5.416 20.204 26.001 1.00 13.28 234 ASP A N 1
ATOM 1902 C CA . ASP A 1 234 ? 5.735 21.484 25.337 1.00 14.32 234 ASP A CA 1
ATOM 1903 C C . ASP A 1 234 ? 5.243 22.721 26.091 1.00 14.35 234 ASP A C 1
ATOM 1904 O O . ASP A 1 234 ? 5.996 23.724 26.194 1.00 16.48 234 ASP A O 1
ATOM 1909 N N . TYR A 1 235 ? 3.995 22.659 26.542 1.00 14.03 235 TYR A N 1
ATOM 1910 C CA . TYR A 1 235 ? 3.321 23.852 27.101 1.00 14.08 235 TYR A CA 1
ATOM 1911 C C . TYR A 1 235 ? 2.582 23.515 28.368 1.00 15.62 235 TYR A C 1
ATOM 1912 O O . TYR A 1 235 ? 2.070 22.400 28.504 1.00 14.13 235 TYR A O 1
ATOM 1921 N N . LEU A 1 236 ? 2.588 24.475 29.309 1.00 13.89 236 LEU A N 1
ATOM 1922 C CA . LEU A 1 236 ? 1.930 24.319 30.596 1.00 13.81 236 LEU A CA 1
ATOM 1923 C C . LEU A 1 236 ? 0.970 25.439 30.822 1.00 13.72 236 LEU A C 1
ATOM 1924 O O . LEU A 1 236 ? 1.222 26.585 30.437 1.00 13.94 236 LEU A O 1
ATOM 1929 N N . GLN A 1 237 ? -0.114 25.110 31.492 1.00 14.37 237 GLN A N 1
ATOM 1930 C CA . GLN A 1 237 ? -1.057 26.124 32.008 1.00 15.69 237 GLN A CA 1
ATOM 1931 C C . GLN A 1 237 ? -1.571 25.622 33.345 1.00 14.39 237 GLN A C 1
ATOM 1932 O O . GLN A 1 237 ? -1.529 24.442 33.624 1.00 14.67 237 GLN A O 1
ATOM 1938 N N . GLY A 1 238 ? -1.989 26.559 34.179 1.00 14.34 238 GLY A N 1
ATOM 1939 C CA . GLY A 1 238 ? -2.488 26.300 35.503 1.00 13.83 238 GLY A CA 1
ATOM 1940 C C . GLY A 1 238 ? -2.166 27.447 36.449 1.00 15.07 238 GLY A C 1
ATOM 1941 O O . GLY A 1 238 ? -1.563 28.473 36.047 1.00 15.58 238 GLY A O 1
ATOM 1942 N N . TYR A 1 239 ? -2.503 27.290 37.729 1.00 16.78 239 TYR A N 1
ATOM 1943 C CA . TYR A 1 239 ? -2.233 28.358 38.678 1.00 18.00 239 TYR A CA 1
ATOM 1944 C C . TYR A 1 239 ? -0.790 28.807 38.774 1.00 17.91 239 TYR A C 1
ATOM 1945 O O . TYR A 1 239 ? -0.498 29.981 39.087 1.00 18.31 239 TYR A O 1
ATOM 1954 N N . LEU A 1 240 ? 0.153 27.911 38.558 1.00 16.56 240 LEU A N 1
ATOM 1955 C CA . LEU A 1 240 ? 1.555 28.215 38.644 1.00 16.90 240 LEU A CA 1
ATOM 1956 C C . LEU A 1 240 ? 1.900 29.256 37.585 1.00 16.12 240 LEU A C 1
ATOM 1957 O O . LEU A 1 240 ? 2.770 30.083 37.792 1.00 18.53 240 LEU A O 1
ATOM 1962 N N . ILE A 1 241 ? 1.268 29.155 36.433 1.00 16.80 241 ILE A N 1
ATOM 1963 C CA . ILE A 1 241 ? 1.567 30.042 35.298 1.00 16.86 241 ILE A CA 1
ATOM 1964 C C . ILE A 1 241 ? 0.698 31.311 35.393 1.00 15.66 241 ILE A C 1
ATOM 1965 O O . ILE A 1 241 ? 1.194 32.435 35.231 1.00 16.94 241 ILE A O 1
ATOM 1970 N N . GLY A 1 242 ? -0.575 31.089 35.681 1.00 14.71 242 GLY A N 1
ATOM 1971 C CA . GLY A 1 242 ? -1.515 32.160 35.916 1.00 15.71 242 GLY A CA 1
ATOM 1972 C C . GLY A 1 242 ? -2.942 31.785 35.646 1.00 13.38 242 GLY A C 1
ATOM 1973 O O . GLY A 1 242 ? -3.263 31.070 34.650 1.00 14.15 242 GLY A O 1
ATOM 1974 N N . ARG A 1 243 ? -3.843 32.297 36.458 1.00 13.92 243 ARG A N 1
ATOM 1975 C CA . ARG A 1 243 ? -5.255 32.154 36.244 1.00 13.09 243 ARG A CA 1
ATOM 1976 C C . ARG A 1 243 ? -5.763 32.903 34.991 1.00 13.29 243 ARG A C 1
ATOM 1977 O O . ARG A 1 243 ? -5.095 33.865 34.532 1.00 13.31 243 ARG A O 1
ATOM 1985 N N . PRO A 1 244 ? -6.925 32.500 34.458 1.00 14.15 244 PRO A N 1
ATOM 1986 C CA . PRO A 1 244 ? -7.536 33.310 33.392 1.00 12.90 244 PRO A CA 1
ATOM 1987 C C . PRO A 1 244 ? -7.716 34.746 33.875 1.00 13.71 244 PRO A C 1
ATOM 1988 O O . PRO A 1 244 ? -8.141 34.977 35.032 1.00 14.40 244 PRO A O 1
ATOM 1992 N N . MET A 1 245 ? -7.415 35.714 33.005 1.00 12.62 245 MET A N 1
ATOM 1993 C CA . MET A 1 245 ? -7.432 37.107 33.423 1.00 13.72 245 MET A CA 1
ATOM 1994 C C . MET A 1 245 ? -8.140 37.971 32.401 1.00 14.21 245 MET A C 1
ATOM 1995 O O . MET A 1 245 ? -8.156 37.638 31.190 1.00 14.05 245 MET A O 1
ATOM 2000 N N . PRO A 1 246 ? -8.625 39.134 32.835 1.00 13.07 246 PRO A N 1
ATOM 2001 C CA . PRO A 1 246 ? -9.234 40.055 31.884 1.00 13.42 246 PRO A CA 1
ATOM 2002 C C . PRO A 1 246 ? -8.170 40.736 31.035 1.00 14.30 246 PRO A C 1
ATOM 2003 O O . PRO A 1 246 ? -6.995 40.766 31.389 1.00 15.28 246 PRO A O 1
ATOM 2007 N N . LEU A 1 247 ? -8.622 41.297 29.917 1.00 14.77 247 LEU A N 1
ATOM 2008 C CA . LEU A 1 247 ? -7.717 41.938 28.942 1.00 15.73 247 LEU A CA 1
ATOM 2009 C C . LEU A 1 247 ? -6.776 42.923 29.584 1.00 16.55 247 LEU A C 1
ATOM 2010 O O . LEU A 1 247 ? -5.572 42.861 29.315 1.00 16.47 247 LEU A O 1
ATOM 2015 N N . GLU A 1 248 ? -7.275 43.791 30.474 1.00 16.60 248 GLU A N 1
ATOM 2016 C CA . GLU A 1 248 ? -6.376 44.799 31.087 1.00 21.05 248 GLU A CA 1
ATOM 2017 C C . GLU A 1 248 ? -5.155 44.152 31.778 1.00 18.84 248 GLU A C 1
ATOM 2018 O O . GLU A 1 248 ? -4.014 44.641 31.681 1.00 19.24 248 GLU A O 1
ATOM 2024 N N . SER A 1 249 ? -5.440 43.068 32.498 1.00 16.39 249 SER A N 1
ATOM 2025 C CA . SER A 1 249 ? -4.387 42.297 33.176 1.00 16.92 249 SER A CA 1
ATOM 2026 C C . SER A 1 249 ? -3.427 41.641 32.245 1.00 17.22 249 SER A C 1
ATOM 2027 O O . SER A 1 249 ? -2.207 41.636 32.499 1.00 18.84 249 SER A O 1
ATOM 2030 N N . LEU A 1 250 ? -3.942 41.150 31.143 1.00 15.97 250 LEU A N 1
ATOM 2031 C CA . LEU A 1 250 ? -3.085 40.521 30.147 1.00 15.93 250 LEU A CA 1
ATOM 2032 C C . LEU A 1 250 ? -2.170 41.538 29.514 1.00 17.83 250 LEU A C 1
ATOM 2033 O O . LEU A 1 250 ? -0.976 41.267 29.360 1.00 19.62 250 LEU A O 1
ATOM 2038 N N . LEU A 1 251 ? -2.711 42.684 29.151 1.00 19.59 251 LEU A N 1
ATOM 2039 C CA . LEU A 1 251 ? -1.868 43.703 28.498 1.00 21.56 251 LEU A CA 1
ATOM 2040 C C . LEU A 1 251 ? -0.784 44.204 29.405 1.00 23.46 251 LEU A C 1
ATOM 2041 O O . LEU A 1 251 ? 0.330 44.418 28.930 1.00 23.81 251 LEU A O 1
ATOM 2046 N N A SER A 1 252 ? -1.109 44.405 30.688 0.50 22.93 252 SER A N 1
ATOM 2047 N N B SER A 1 252 ? -1.114 44.384 30.690 0.50 22.29 252 SER A N 1
ATOM 2048 C CA A SER A 1 252 ? -0.116 44.811 31.693 0.50 26.39 252 SER A CA 1
ATOM 2049 C CA B SER A 1 252 ? -0.161 44.782 31.743 0.50 25.11 252 SER A CA 1
ATOM 2050 C C A SER A 1 252 ? 1.033 43.799 31.681 0.50 27.12 252 SER A C 1
ATOM 2051 C C B SER A 1 252 ? 1.018 43.803 31.840 0.50 26.65 252 SER A C 1
ATOM 2052 O O A SER A 1 252 ? 2.185 44.185 31.465 0.50 26.23 252 SER A O 1
ATOM 2053 O O B SER A 1 252 ? 2.183 44.215 31.918 0.50 27.31 252 SER A O 1
ATOM 2058 N N . SER A 1 253 ? 0.706 42.509 31.831 1.00 25.72 253 SER A N 1
ATOM 2059 C CA . SER A 1 253 ? 1.722 41.444 31.873 1.00 27.37 253 SER A CA 1
ATOM 2060 C C . SER A 1 253 ? 2.522 41.295 30.593 1.00 27.29 253 SER A C 1
ATOM 2061 O O . SER A 1 253 ? 3.740 41.108 30.629 1.00 28.44 253 SER A O 1
ATOM 2064 N N . LEU A 1 254 ? 1.868 41.448 29.461 1.00 23.62 254 LEU A N 1
ATOM 2065 C CA . LEU A 1 254 ? 2.601 41.393 28.173 1.00 25.23 254 LEU A CA 1
ATOM 2066 C C . LEU A 1 254 ? 3.538 42.555 28.008 1.00 29.06 254 LEU A C 1
ATOM 2067 O O . LEU A 1 254 ? 4.603 42.405 27.395 1.00 28.33 254 LEU A O 1
ATOM 2072 N N . THR A 1 255 ? 3.127 43.723 28.485 1.00 29.84 255 THR A N 1
ATOM 2073 C CA . THR A 1 255 ? 4.010 44.879 28.370 1.00 33.05 255 THR A CA 1
ATOM 2074 C C . THR A 1 255 ? 5.312 44.584 29.072 1.00 34.96 255 THR A C 1
ATOM 2075 O O . THR A 1 255 ? 6.414 44.809 28.497 1.00 34.92 255 THR A O 1
ATOM 2079 N N . VAL A 1 256 ? 5.189 44.104 30.306 1.00 31.88 256 VAL A N 1
ATOM 2080 C CA . VAL A 1 256 ? 6.366 43.723 31.098 1.00 34.73 256 VAL A CA 1
ATOM 2081 C C . VAL A 1 256 ? 7.275 42.727 30.350 1.00 36.36 256 VAL A C 1
ATOM 2082 O O . VAL A 1 256 ? 8.492 42.905 30.286 1.00 35.91 256 VAL A O 1
ATOM 2086 N N . GLN A 1 257 ? 6.684 41.673 29.801 1.00 35.70 257 GLN A N 1
ATOM 2087 C CA . GLN A 1 257 ? 7.471 40.640 29.113 1.00 35.44 257 GLN A CA 1
ATOM 2088 C C . GLN A 1 257 ? 8.158 41.136 27.831 1.00 38.71 257 GLN A C 1
ATOM 2089 O O . GLN A 1 257 ? 9.250 40.668 27.492 1.00 42.72 257 GLN A O 1
ATOM 2095 N N . GLU A 1 258 ? 7.524 42.073 27.124 1.00 37.86 258 GLU A N 1
ATOM 2096 C CA . GLU A 1 258 ? 8.109 42.680 25.915 1.00 44.35 258 GLU A CA 1
ATOM 2097 C C . GLU A 1 258 ? 9.345 43.472 26.315 1.00 45.63 258 GLU A C 1
ATOM 2098 O O . GLU A 1 258 ? 10.354 43.416 25.605 1.00 45.37 258 GLU A O 1
ATOM 2104 N N . GLY A 1 259 ? 9.290 44.128 27.478 1.00 50.06 259 GLY A N 1
ATOM 2105 C CA . GLY A 1 259 ? 10.444 44.864 28.030 1.00 57.39 259 GLY A CA 1
ATOM 2106 C C . GLY A 1 259 ? 11.677 44.053 28.433 1.00 61.07 259 GLY A C 1
ATOM 2107 O O . GLY A 1 259 ? 12.778 44.603 28.527 1.00 61.17 259 GLY A O 1
ATOM 2108 N N . GLN A 1 260 ? 11.500 42.755 28.669 1.00 65.14 260 GLN A N 1
ATOM 2109 C CA . GLN A 1 260 ? 12.582 41.859 29.112 1.00 66.40 260 GLN A CA 1
ATOM 2110 C C . GLN A 1 260 ? 13.096 40.943 27.996 1.00 60.70 260 GLN A C 1
ATOM 2111 O O . GLN A 1 260 ? 12.528 40.894 26.900 1.00 53.41 260 GLN A O 1
#

InterPro domains:
  IPR001633 EAL domain [PF00563] (264-498)
  IPR001633 EAL domain [PS50883] (258-512)
  IPR001633 EAL domain [SM00052] (257-503)
  IPR001633 EAL domain [cd01948] (263-502)
  IPR024744 Putative cyclic diguanylate phosphodiesterase, CSS motif-containing domain [PF12792] (42-231)
  IPR035919 EAL domain superfamily [G3DSA:3.20.20.450] (256-517)
  IPR035919 EAL domain superfamily [SSF141868] (263-507)

Radius of gyration: 18.16 Å; Cα contacts (8 Å, |Δi|>4): 441; chains: 1; bounding box: 51×44×40 Å

Nearest PDB structures (foldseek):
  5mfu-assembly1_A  TM=9.722E-01  e=1.222E-45  Pseudomonas aeruginosa
  4kie-assembly1_A  TM=9.385E-01  e=3.307E-27  Escherichia coli K-12
  4rnj-assembly1_A  TM=9.119E-01  e=1.484E-24  Pseudomonas aeruginosa PAO1
  4rnf-assembly1_A  TM=8.980E-01  e=2.395E-23  Pseudomonas aeruginosa PAO1
  8arv-assembly1_B  TM=8.952E-01  e=3.864E-22  Pseudomonas aeruginosa PAO1

Foldseek 3Di:
DDPLVVVVVQVVVVQWAWFWFFKAFLVGDDTQATETFTWGQDVPPGIHGCVVPVVVCVVSVNNQVSVLVHLVVVLVLPLVPLLLHAAAYEYEYEDDLVNLLDLVVLVSVVVSCVSHPHRRYEYEYEDELCSLVVDDVSNLVNLVSCVVSRHAYEYEPADQDPVRLVSCVSSVHAEYEADLVLLVCVPPDPVSVVVVVSVLVSCVVSVHAYEYEANDDPSSSVVCVVSVHTIYTHVVRHDGHHSVVVVVVSVVSSVD

Organism: Pseudomonas aeruginosa (strain ATCC 15692 / DSM 22644 / CIP 104116 / JCM 14847 / LMG 12228 / 1C / PRS 101 / PAO1) (NCBI:txid208964)

Sequence (256 aa):
ASPSSELRRALEANEFIPYYQPLLSPGQGGRWIGVEEVLLMRWRHPREGLIRPDLFIPFAERSSGLIVPMTRALMRQVAEEDLGGHAGKLEPGFHIGFNISATHCCHELALVDDCRRELLAAFPPGHITLVLELTERELIESSEVTDRLFDELHALGVKIAIDDFGTGHSSSLAYLRKFQVDCCLKIDQSFVARRIGIDTLSSGHHILDSIVELSSAKLDLDIVAEEGVETPEQRDYLAARGVDYLQGYLIGRPMPLESLLSSSLTVQEGQ